Protein AF-A0A8I1MEJ4-F1 (afdb_monomer_lite)

pLDDT: mean 83.23, std 22.63, range [26.59, 98.5]

Structure (mmCIF, N/CA/C/O backbone):
data_AF-A0A8I1MEJ4-F1
#
_entry.id   AF-A0A8I1MEJ4-F1
#
loop_
_atom_site.group_PDB
_atom_site.id
_atom_site.type_symbol
_atom_site.label_atom_id
_atom_site.label_alt_id
_atom_site.label_comp_id
_atom_site.label_asym_id
_atom_site.label_entity_id
_atom_site.label_seq_id
_atom_site.pdbx_PDB_ins_code
_atom_site.Cartn_x
_atom_site.Cartn_y
_atom_site.Cartn_z
_atom_site.occupancy
_atom_site.B_iso_or_equiv
_atom_site.auth_seq_id
_atom_site.auth_comp_id
_atom_site.auth_asym_id
_atom_site.auth_atom_id
_atom_site.pdbx_PDB_model_num
ATOM 1 N N . MET A 1 1 ? -12.708 28.150 4.842 1.00 31.28 1 MET A N 1
ATOM 2 C CA . MET A 1 1 ? -12.057 28.179 3.513 1.00 31.28 1 MET A CA 1
ATOM 3 C C . MET A 1 1 ? -11.240 26.907 3.360 1.00 31.28 1 MET A C 1
ATOM 5 O O . MET A 1 1 ? -10.442 26.614 4.238 1.00 31.28 1 MET A O 1
ATOM 9 N N . LYS A 1 2 ? -11.520 26.112 2.321 1.00 31.83 2 LYS A N 1
ATOM 10 C CA . LYS A 1 2 ? -10.868 24.824 2.047 1.00 31.83 2 LYS A CA 1
ATOM 11 C C . LYS A 1 2 ? -9.438 25.081 1.559 1.00 31.83 2 LYS A C 1
ATOM 13 O O . LYS A 1 2 ? -9.258 25.704 0.517 1.00 31.83 2 LYS A O 1
ATOM 18 N N . GLY A 1 3 ? -8.444 24.644 2.327 1.00 26.59 3 GLY A N 1
ATOM 19 C CA . GLY A 1 3 ? -7.045 24.682 1.914 1.00 26.59 3 GLY A CA 1
ATOM 20 C C . GLY A 1 3 ? -6.770 23.565 0.914 1.00 26.59 3 GLY A C 1
ATOM 21 O O . GLY A 1 3 ? -6.813 22.392 1.274 1.00 26.59 3 GLY A O 1
ATOM 22 N N . ASN A 1 4 ? -6.483 23.931 -0.335 1.00 31.58 4 ASN A N 1
ATOM 23 C CA . ASN A 1 4 ? -5.879 23.041 -1.323 1.00 31.58 4 ASN A CA 1
ATOM 24 C C . ASN A 1 4 ? -4.435 22.739 -0.893 1.00 31.58 4 ASN A C 1
ATOM 26 O O . ASN A 1 4 ? -3.487 23.369 -1.358 1.00 31.58 4 ASN A O 1
ATOM 30 N N . GLY A 1 5 ? -4.273 21.787 0.025 1.00 30.34 5 GLY A N 1
ATOM 31 C CA . GLY A 1 5 ? -2.984 21.186 0.347 1.00 30.34 5 GLY A CA 1
ATOM 32 C C . GLY A 1 5 ? -2.563 20.268 -0.793 1.00 30.34 5 GLY A C 1
ATOM 33 O O . GLY A 1 5 ? -2.880 19.081 -0.792 1.00 30.34 5 GLY A O 1
ATOM 34 N N . GLY A 1 6 ? -1.893 20.826 -1.801 1.00 31.06 6 GLY A N 1
ATOM 35 C CA . GLY A 1 6 ? -1.250 20.043 -2.848 1.00 31.06 6 GLY A CA 1
ATOM 36 C C . GLY A 1 6 ? -0.180 19.144 -2.234 1.00 31.06 6 GLY A C 1
ATOM 37 O O . GLY A 1 6 ? 0.920 19.602 -1.951 1.00 31.06 6 GLY A O 1
ATOM 38 N N . TYR A 1 7 ? -0.504 17.868 -2.026 1.00 38.84 7 TYR A N 1
ATOM 39 C CA . TYR A 1 7 ? 0.456 16.857 -1.595 1.00 38.84 7 TYR A CA 1
ATOM 40 C C . TYR A 1 7 ? 1.541 16.688 -2.674 1.00 38.84 7 TYR A C 1
ATOM 42 O O . TYR A 1 7 ? 1.282 16.193 -3.775 1.00 38.84 7 TYR A O 1
ATOM 50 N N . GLN A 1 8 ? 2.757 17.138 -2.361 1.00 38.81 8 GLN A N 1
ATOM 51 C CA . GLN A 1 8 ? 3.983 16.819 -3.090 1.00 38.81 8 GLN A CA 1
ATOM 52 C C . GLN A 1 8 ? 4.540 15.519 -2.495 1.00 38.81 8 GLN A C 1
ATOM 54 O O . GLN A 1 8 ? 4.839 15.451 -1.308 1.00 38.81 8 GLN A O 1
ATOM 59 N N . PHE A 1 9 ? 4.590 14.457 -3.299 1.00 47.34 9 PHE A N 1
ATOM 60 C CA . PHE A 1 9 ? 4.817 13.078 -2.840 1.00 47.34 9 PHE A CA 1
ATOM 61 C C . PHE A 1 9 ? 6.300 12.726 -2.616 1.00 47.34 9 PHE A C 1
ATOM 63 O O . PHE A 1 9 ? 6.612 11.609 -2.218 1.00 47.34 9 PHE A O 1
ATOM 70 N N . ILE A 1 10 ? 7.220 13.660 -2.878 1.00 43.81 10 ILE A N 1
ATOM 71 C CA . ILE A 1 10 ? 8.667 13.440 -2.790 1.00 43.81 10 ILE A CA 1
ATOM 72 C C . ILE A 1 10 ? 9.328 14.722 -2.261 1.00 43.81 10 ILE A C 1
ATOM 74 O O . ILE A 1 10 ? 9.928 15.477 -3.022 1.00 43.81 10 ILE A O 1
ATOM 78 N N . GLU A 1 11 ? 9.214 14.998 -0.961 1.00 33.09 11 GLU A N 1
ATOM 79 C CA . GLU A 1 11 ? 10.236 15.812 -0.295 1.00 33.09 11 GLU A CA 1
ATOM 80 C C . GLU A 1 11 ? 11.347 14.890 0.210 1.00 33.09 11 GLU A C 1
ATOM 82 O O . GLU A 1 11 ? 11.102 13.820 0.768 1.00 33.09 11 GLU A O 1
ATOM 87 N N . ARG A 1 12 ? 12.576 15.309 -0.098 1.00 35.09 12 ARG A N 1
ATOM 88 C CA . ARG A 1 12 ? 13.848 14.622 0.126 1.00 35.09 12 ARG A CA 1
ATOM 89 C C . ARG A 1 12 ? 13.947 14.061 1.545 1.00 35.09 12 ARG A C 1
ATOM 91 O O . ARG A 1 12 ? 13.951 14.823 2.505 1.00 35.09 12 ARG A O 1
ATOM 98 N N . VAL A 1 13 ? 14.147 12.750 1.651 1.00 37.56 13 VAL A N 1
ATOM 99 C CA . VAL A 1 13 ? 14.853 12.166 2.795 1.00 37.56 13 VAL A CA 1
ATOM 100 C C . VAL A 1 13 ? 16.326 12.135 2.393 1.00 37.56 13 VAL A C 1
ATOM 102 O O . VAL A 1 13 ? 16.760 11.225 1.697 1.00 37.56 13 VAL A O 1
ATOM 105 N N . ASP A 1 14 ? 17.013 13.215 2.756 1.00 34.66 14 ASP A N 1
ATOM 106 C CA . ASP A 1 14 ? 18.461 13.440 2.737 1.00 34.66 14 ASP A CA 1
ATOM 107 C C . ASP A 1 14 ? 19.190 13.443 1.377 1.00 34.66 14 ASP A C 1
ATOM 109 O O . ASP A 1 14 ? 19.003 12.616 0.488 1.00 34.66 14 ASP A O 1
ATOM 113 N N . GLY A 1 15 ? 20.025 14.471 1.199 1.00 34.44 15 GLY A N 1
ATOM 114 C CA . GLY A 1 15 ? 20.745 14.782 -0.032 1.00 34.44 15 GLY A CA 1
ATOM 115 C C . GLY A 1 15 ? 21.819 13.756 -0.390 1.00 34.44 15 GLY A C 1
ATOM 116 O O . GLY A 1 15 ? 22.981 13.930 -0.041 1.00 34.44 15 GLY A O 1
ATOM 117 N N . GLY A 1 16 ? 21.438 12.738 -1.158 1.00 29.84 16 GLY A N 1
ATOM 118 C CA . GLY A 1 16 ? 22.351 11.875 -1.903 1.00 29.84 16 GLY A CA 1
ATOM 119 C C . GLY A 1 16 ? 22.372 12.268 -3.378 1.00 29.84 16 GLY A C 1
ATOM 120 O O . GLY A 1 16 ? 21.335 12.298 -4.039 1.00 29.84 16 GLY A O 1
ATOM 121 N N . ASN A 1 17 ? 23.553 12.605 -3.888 1.00 32.19 17 ASN A N 1
ATOM 122 C CA . ASN A 1 17 ? 23.800 12.930 -5.289 1.00 32.19 17 ASN A CA 1
ATOM 123 C C . ASN A 1 17 ? 23.351 11.748 -6.173 1.00 32.19 17 ASN A C 1
ATOM 125 O O . ASN A 1 17 ? 23.832 10.633 -5.985 1.00 32.19 17 ASN A O 1
ATOM 129 N N . GLY A 1 18 ? 22.418 11.975 -7.102 1.00 34.22 18 GLY A N 1
ATOM 130 C CA . GLY A 1 18 ? 21.866 10.944 -7.983 1.00 34.22 18 GLY A CA 1
ATOM 131 C C . GLY A 1 18 ? 22.918 10.383 -8.940 1.00 34.22 18 GLY A C 1
ATOM 132 O O . GLY A 1 18 ? 23.058 10.851 -10.066 1.00 34.22 18 GLY A O 1
ATOM 133 N N . GLY A 1 19 ? 23.668 9.380 -8.488 1.00 29.00 19 GLY A N 1
ATOM 134 C CA . GLY A 1 19 ? 24.496 8.538 -9.338 1.00 29.00 19 GLY A CA 1
ATOM 135 C C . GLY A 1 19 ? 23.606 7.526 -10.048 1.00 29.00 19 GLY A C 1
ATOM 136 O O . GLY A 1 19 ? 23.073 6.625 -9.412 1.00 29.00 19 GLY A O 1
ATOM 137 N N . GLY A 1 20 ? 23.423 7.686 -11.359 1.00 32.28 20 GLY A N 1
ATOM 138 C CA . GLY A 1 20 ? 22.669 6.732 -12.168 1.00 32.28 20 GLY A CA 1
ATOM 139 C C . GLY A 1 20 ? 23.260 5.325 -12.061 1.00 32.28 20 GLY A C 1
ATOM 140 O O . GLY A 1 20 ? 24.423 5.101 -12.407 1.00 32.28 20 GLY A O 1
ATOM 141 N N . THR A 1 21 ? 22.454 4.372 -11.604 1.00 33.34 21 THR A N 1
ATOM 142 C CA . THR A 1 21 ? 22.791 2.950 -11.586 1.00 33.34 21 THR A CA 1
ATOM 143 C C . THR A 1 21 ? 22.919 2.459 -13.027 1.00 33.34 21 THR A C 1
ATOM 145 O O . THR A 1 21 ? 21.980 2.522 -13.821 1.00 33.34 21 THR A O 1
ATOM 148 N N . LYS A 1 22 ? 24.115 1.996 -13.404 1.00 32.03 22 LYS A N 1
ATOM 149 C CA . LYS A 1 22 ? 24.337 1.327 -14.689 1.00 32.03 22 LYS A CA 1
ATOM 150 C C . LYS A 1 22 ? 23.760 -0.080 -14.605 1.00 32.03 22 LYS A C 1
ATOM 152 O O . LYS A 1 22 ? 24.436 -0.989 -14.135 1.00 32.03 22 LYS A O 1
ATOM 157 N N . VAL A 1 23 ? 22.549 -0.266 -15.112 1.00 35.22 23 VAL A N 1
ATOM 158 C CA . VAL A 1 23 ? 22.121 -1.589 -15.566 1.00 35.22 23 VAL A CA 1
ATOM 159 C C . VAL A 1 23 ? 22.908 -1.864 -16.850 1.00 35.22 23 VAL A C 1
ATOM 161 O O . VAL A 1 23 ? 22.836 -1.087 -17.800 1.00 35.22 23 VAL A O 1
ATOM 164 N N . ARG A 1 24 ? 23.778 -2.878 -16.824 1.00 27.86 24 ARG A N 1
ATOM 165 C CA . ARG A 1 24 ? 24.430 -3.417 -18.021 1.00 27.86 24 ARG A CA 1
ATOM 166 C C . ARG A 1 24 ? 23.599 -4.596 -18.494 1.00 27.86 24 ARG A C 1
ATOM 168 O O . ARG A 1 24 ? 23.668 -5.680 -17.932 1.00 27.86 24 ARG A O 1
ATOM 175 N N . ASP A 1 25 ? 22.824 -4.356 -19.526 1.00 32.66 25 ASP A N 1
ATOM 176 C CA . ASP A 1 25 ? 22.218 -5.342 -20.393 1.00 32.66 25 ASP A CA 1
ATOM 177 C C . ASP A 1 25 ? 23.247 -5.734 -21.468 1.00 32.66 25 ASP A C 1
ATOM 179 O O . ASP A 1 25 ? 23.658 -4.925 -22.299 1.00 32.66 25 ASP A O 1
ATOM 183 N N . GLU A 1 26 ? 23.693 -6.994 -21.452 1.00 38.22 26 GLU A N 1
ATOM 184 C CA . GLU A 1 26 ? 24.661 -7.564 -22.411 1.00 38.22 26 GLU A CA 1
ATOM 185 C C . GLU A 1 26 ? 24.099 -7.748 -23.837 1.00 38.22 26 GLU A C 1
ATOM 187 O O . GLU A 1 26 ? 24.706 -8.392 -24.689 1.00 38.22 26 GLU A O 1
ATOM 192 N N . SER A 1 27 ? 22.961 -7.139 -24.155 1.00 35.72 27 SER A N 1
ATOM 193 C CA . SER A 1 27 ? 22.400 -7.119 -25.501 1.00 35.72 27 SER A CA 1
ATOM 194 C C . SER A 1 27 ? 22.334 -5.678 -25.987 1.00 35.72 27 SER A C 1
ATOM 196 O O . SER A 1 27 ? 21.385 -4.964 -25.677 1.00 35.72 27 SER A O 1
ATOM 198 N N . GLY A 1 28 ? 23.354 -5.249 -26.736 1.00 34.06 28 GLY A N 1
ATOM 199 C CA . GLY A 1 28 ? 23.523 -3.903 -27.297 1.00 34.06 28 GLY A CA 1
ATOM 200 C C . GLY A 1 28 ? 22.400 -3.426 -28.229 1.00 34.06 28 GLY A C 1
ATOM 201 O O . GLY A 1 28 ? 22.607 -3.235 -29.425 1.00 34.06 28 GLY A O 1
ATOM 202 N N . LYS A 1 29 ? 21.220 -3.174 -27.667 1.00 31.00 29 LYS A N 1
ATOM 203 C CA . LYS A 1 29 ? 20.121 -2.391 -28.228 1.00 31.00 29 LYS A CA 1
ATOM 204 C C . LYS A 1 29 ? 19.639 -1.478 -27.111 1.00 31.00 29 LYS A C 1
ATOM 206 O O . LYS A 1 29 ? 18.865 -1.899 -26.261 1.00 31.00 29 LYS A O 1
ATOM 211 N N . GLY A 1 30 ? 20.171 -0.256 -27.090 1.00 33.72 30 GLY A N 1
ATOM 212 C CA . GLY A 1 30 ? 19.857 0.736 -26.070 1.00 33.72 30 GLY A CA 1
ATOM 213 C C . GLY A 1 30 ? 18.356 0.990 -26.017 1.00 33.72 30 GLY A C 1
ATOM 214 O O . GLY A 1 30 ? 17.796 1.573 -26.941 1.00 33.72 30 GLY A O 1
ATOM 215 N N . ALA A 1 31 ? 17.717 0.530 -24.945 1.00 40.88 31 ALA A N 1
ATOM 216 C CA . ALA A 1 31 ? 16.431 1.062 -24.542 1.00 40.88 31 ALA A CA 1
ATOM 217 C C . ALA A 1 31 ? 16.640 2.544 -24.208 1.00 40.88 31 ALA A C 1
ATOM 219 O O . ALA A 1 31 ? 17.588 2.886 -23.493 1.00 40.88 31 ALA A O 1
ATOM 220 N N . ASP A 1 32 ? 15.794 3.416 -24.756 1.00 45.09 32 ASP A N 1
ATOM 221 C CA . ASP A 1 32 ? 15.791 4.837 -24.422 1.00 45.09 32 ASP A CA 1
ATOM 222 C C . ASP A 1 32 ? 15.824 4.983 -22.899 1.00 45.09 32 ASP A C 1
ATOM 224 O O . ASP A 1 32 ? 14.946 4.477 -22.192 1.00 45.09 32 ASP A O 1
ATOM 228 N N . LYS A 1 33 ? 16.878 5.628 -22.385 1.00 52.31 33 LYS A N 1
ATOM 229 C CA . LYS A 1 33 ? 17.000 5.952 -20.964 1.00 52.31 33 LYS A CA 1
ATOM 230 C C . LYS A 1 33 ? 15.891 6.937 -20.628 1.00 52.31 33 LYS A C 1
ATOM 232 O O . LYS A 1 33 ? 16.077 8.141 -20.763 1.00 52.31 33 LYS A O 1
ATOM 237 N N . VAL A 1 34 ? 14.738 6.423 -20.214 1.00 59.53 34 VAL A N 1
ATOM 238 C CA . VAL A 1 34 ? 13.741 7.236 -19.525 1.00 59.53 34 VAL A CA 1
ATOM 239 C C . VAL A 1 34 ? 14.439 7.769 -18.285 1.00 59.53 34 VAL A C 1
ATOM 241 O O . VAL A 1 34 ? 14.922 6.991 -17.458 1.00 59.53 34 VAL A O 1
ATOM 244 N N . ASP A 1 35 ? 14.551 9.087 -18.192 1.00 87.50 35 ASP A N 1
ATOM 245 C CA . ASP A 1 35 ? 15.093 9.734 -17.011 1.00 87.50 35 ASP A CA 1
ATOM 246 C C . ASP A 1 35 ? 14.234 9.313 -15.810 1.00 87.50 35 ASP A C 1
ATOM 248 O O . ASP A 1 35 ? 13.011 9.466 -15.813 1.00 87.50 35 ASP A O 1
ATOM 252 N N . TYR A 1 36 ? 14.857 8.729 -14.786 1.00 88.00 36 TYR A N 1
ATOM 253 C CA . TYR A 1 36 ? 14.133 8.251 -13.609 1.00 88.00 36 TYR A CA 1
ATOM 254 C C . TYR A 1 36 ? 13.369 9.387 -12.906 1.00 88.00 36 TYR A C 1
ATOM 256 O O . TYR A 1 36 ? 12.322 9.159 -12.295 1.00 88.00 36 TYR A O 1
ATOM 264 N N . SER A 1 37 ? 13.848 10.629 -13.035 1.00 88.81 37 SER A N 1
ATOM 265 C CA . SER A 1 37 ? 13.132 11.813 -12.564 1.00 88.81 37 SER A CA 1
ATOM 266 C C . SER A 1 37 ? 11.861 12.086 -13.380 1.00 88.81 37 SER A C 1
ATOM 268 O O . SER A 1 37 ? 10.798 12.280 -12.788 1.00 88.81 37 SER A O 1
ATOM 270 N N . GLU A 1 38 ? 11.926 11.987 -14.710 1.00 91.38 38 GLU A N 1
ATOM 271 C CA . GLU A 1 38 ? 10.769 12.110 -15.607 1.00 91.38 38 GLU A CA 1
ATOM 272 C C . GLU A 1 38 ? 9.750 10.989 -15.347 1.00 91.38 38 GLU A C 1
ATOM 274 O O . GLU A 1 38 ? 8.539 11.227 -15.291 1.00 91.38 38 GLU A O 1
ATOM 279 N N . LEU A 1 39 ? 10.231 9.765 -15.101 1.00 92.94 39 LEU A N 1
ATOM 280 C CA . LEU A 1 39 ? 9.391 8.634 -14.714 1.00 92.94 39 LEU A CA 1
ATOM 281 C C . LEU A 1 39 ? 8.605 8.936 -13.435 1.00 92.94 39 LEU A C 1
ATOM 283 O O . LEU A 1 39 ? 7.383 8.753 -13.404 1.00 92.94 39 LEU A O 1
ATOM 287 N N . LYS A 1 40 ? 9.289 9.432 -12.397 1.00 90.38 40 LYS A N 1
ATOM 288 C CA . LYS A 1 40 ? 8.670 9.828 -11.124 1.00 90.38 40 LYS A CA 1
ATOM 289 C C . LYS A 1 40 ? 7.670 10.964 -11.309 1.00 90.38 40 LYS A C 1
ATOM 291 O O . LYS A 1 40 ? 6.583 10.918 -10.735 1.00 90.38 40 LYS A O 1
ATOM 296 N N . GLU A 1 41 ? 7.988 11.963 -12.126 1.00 92.06 41 GLU A N 1
ATOM 297 C CA . GLU A 1 41 ? 7.083 13.078 -12.403 1.00 92.06 41 GLU A CA 1
ATOM 298 C C . GLU A 1 41 ? 5.799 12.605 -13.101 1.00 92.06 41 GLU A C 1
ATOM 300 O O . GLU A 1 41 ? 4.684 12.912 -12.655 1.00 92.06 41 GLU A O 1
ATOM 305 N N . LYS A 1 42 ? 5.938 11.774 -14.140 1.00 94.06 42 LYS A N 1
ATOM 306 C CA . LYS A 1 42 ? 4.802 11.170 -14.840 1.00 94.06 42 LYS A CA 1
ATOM 307 C C . LYS A 1 42 ? 3.955 10.321 -13.895 1.00 94.06 42 LYS A C 1
ATOM 309 O O . LYS A 1 42 ? 2.726 10.434 -13.907 1.00 94.06 42 LYS A O 1
ATOM 314 N N . PHE A 1 43 ? 4.592 9.506 -13.058 1.00 93.81 43 PHE A N 1
ATOM 315 C CA . PHE A 1 43 ? 3.897 8.668 -12.087 1.00 93.81 43 PHE A CA 1
ATOM 316 C C . PHE A 1 43 ? 3.130 9.498 -11.050 1.00 93.81 43 PHE A C 1
ATOM 318 O O . PHE A 1 43 ? 1.951 9.245 -10.808 1.00 93.81 43 PHE A O 1
ATOM 325 N N . ASN A 1 44 ? 3.729 10.575 -10.539 1.00 91.06 44 ASN A N 1
ATOM 326 C CA . ASN A 1 44 ? 3.072 11.502 -9.616 1.00 91.06 44 ASN A CA 1
ATOM 327 C C . ASN A 1 44 ? 1.833 12.170 -10.229 1.00 91.06 44 ASN A C 1
ATOM 329 O O . ASN A 1 44 ? 0.811 12.323 -9.556 1.00 91.06 44 ASN A O 1
ATOM 333 N N . LYS A 1 45 ? 1.887 12.554 -11.510 1.00 93.56 45 LYS A N 1
ATOM 334 C CA . LYS A 1 45 ? 0.719 13.103 -12.215 1.00 93.56 45 LYS A CA 1
ATOM 335 C C . LYS A 1 45 ? -0.409 12.071 -12.305 1.00 93.56 45 LYS A C 1
ATOM 337 O O . LYS A 1 45 ? -1.549 12.376 -11.959 1.00 93.56 45 LYS A O 1
ATOM 342 N N . ARG A 1 46 ? -0.080 10.839 -12.705 1.00 94.88 46 ARG A N 1
ATOM 343 C CA . ARG A 1 46 ? -1.033 9.718 -12.783 1.00 94.88 46 ARG A CA 1
ATOM 344 C C . ARG A 1 46 ? -1.662 9.399 -11.426 1.00 94.88 46 ARG A C 1
ATOM 346 O O . ARG A 1 46 ? -2.868 9.165 -11.352 1.00 94.88 46 ARG A O 1
ATOM 353 N N . TYR A 1 47 ? -0.868 9.442 -10.359 1.00 96.12 47 TYR A N 1
ATOM 354 C CA . TYR A 1 47 ? -1.334 9.210 -8.998 1.00 96.12 47 TYR A CA 1
ATOM 355 C C . TYR A 1 47 ? -2.354 10.263 -8.538 1.00 96.12 47 TYR A C 1
ATOM 357 O O . TYR A 1 47 ? -3.399 9.902 -7.999 1.00 96.12 47 TYR A O 1
ATOM 365 N N . LYS A 1 48 ? -2.132 11.553 -8.823 1.00 94.56 48 LYS A N 1
ATOM 366 C CA . LYS A 1 48 ? -3.114 12.610 -8.505 1.00 94.56 48 LYS A CA 1
ATOM 367 C C . LYS A 1 48 ? -4.467 12.357 -9.178 1.00 94.56 48 LYS A C 1
ATOM 369 O O . LYS A 1 48 ? -5.504 12.428 -8.521 1.00 94.56 48 LYS A O 1
ATOM 374 N N . ASP A 1 49 ? -4.458 11.991 -10.461 1.00 94.25 49 ASP A N 1
ATOM 375 C CA . ASP A 1 49 ? -5.683 11.633 -11.187 1.00 94.25 49 ASP A CA 1
ATOM 376 C C . ASP A 1 49 ? -6.372 10.404 -10.581 1.00 94.25 49 ASP A C 1
ATOM 378 O O . ASP A 1 49 ? -7.602 10.328 -10.537 1.00 94.25 49 ASP A O 1
ATOM 382 N N . PHE A 1 50 ? -5.582 9.418 -10.145 1.00 95.25 50 PHE A N 1
ATOM 383 C CA . PHE A 1 50 ? -6.085 8.216 -9.492 1.00 95.25 50 PHE A CA 1
ATOM 384 C C . PHE A 1 50 ? -6.804 8.545 -8.181 1.00 95.25 50 PHE A C 1
ATOM 386 O O . PHE A 1 50 ? -7.940 8.104 -8.002 1.00 95.25 50 PHE A O 1
ATOM 393 N N . VAL A 1 51 ? -6.178 9.334 -7.302 1.00 94.44 51 VAL A N 1
ATOM 394 C CA . VAL A 1 51 ? -6.736 9.703 -5.991 1.00 94.44 51 VAL A CA 1
ATOM 395 C C . VAL A 1 51 ? -8.078 10.409 -6.159 1.00 94.44 51 VAL A C 1
ATOM 397 O O . VAL A 1 51 ? -9.064 9.989 -5.557 1.00 94.44 51 VAL A O 1
ATOM 400 N N . ASN A 1 52 ? -8.151 11.402 -7.051 1.00 92.44 52 ASN A N 1
ATOM 401 C CA . ASN A 1 52 ? -9.394 12.129 -7.320 1.00 92.44 52 ASN A CA 1
ATOM 402 C C . ASN A 1 52 ? -10.515 11.176 -7.766 1.00 92.44 52 ASN A C 1
ATOM 404 O O . ASN A 1 52 ? -11.585 11.135 -7.163 1.00 92.44 52 ASN A O 1
ATOM 408 N N . LYS A 1 53 ? -10.236 10.318 -8.758 1.00 92.88 53 LYS A N 1
ATOM 409 C CA . LYS A 1 53 ? -11.212 9.338 -9.265 1.00 92.88 53 LYS A CA 1
ATOM 410 C C . LYS A 1 53 ? -11.619 8.304 -8.216 1.00 92.88 53 LYS A C 1
ATOM 412 O O . LYS A 1 53 ? -12.731 7.782 -8.280 1.00 92.88 53 LYS A O 1
ATOM 417 N N . LYS A 1 54 ? -10.719 7.927 -7.305 1.00 90.06 54 LYS A N 1
ATOM 418 C CA . LYS A 1 54 ? -11.012 6.949 -6.252 1.00 90.06 54 LYS A CA 1
ATOM 419 C C . LYS A 1 54 ? -11.872 7.537 -5.155 1.00 90.06 54 LYS A C 1
ATOM 421 O O . LYS A 1 54 ? -12.849 6.886 -4.799 1.00 90.06 54 LYS A O 1
ATOM 426 N N . ASN A 1 55 ? -11.560 8.742 -4.691 1.00 87.88 55 ASN A N 1
ATOM 427 C CA . ASN A 1 55 ? -12.332 9.418 -3.651 1.00 87.88 55 ASN A CA 1
ATOM 428 C C . ASN A 1 55 ? -13.777 9.697 -4.108 1.00 87.88 55 ASN A C 1
ATOM 430 O O . ASN A 1 55 ? -14.692 9.664 -3.296 1.00 87.88 55 ASN A O 1
ATOM 434 N N . GLU A 1 56 ? -14.011 9.866 -5.414 1.00 89.31 56 GLU A N 1
ATOM 435 C CA . GLU A 1 56 ? -15.363 9.960 -5.987 1.00 89.31 56 GLU A CA 1
ATOM 436 C C . GLU A 1 56 ? -16.117 8.617 -6.043 1.00 89.31 56 GLU A C 1
ATOM 438 O O . GLU A 1 56 ? -17.343 8.586 -5.956 1.00 89.31 56 GLU A O 1
ATOM 443 N N . LYS A 1 57 ? -15.412 7.496 -6.250 1.00 91.06 57 LYS A N 1
ATOM 444 C CA . LYS A 1 57 ? -16.031 6.203 -6.615 1.00 91.06 57 LYS A CA 1
ATOM 445 C C . LYS A 1 57 ? -16.096 5.183 -5.490 1.00 91.06 57 LYS A C 1
ATOM 447 O O . LYS A 1 57 ? -16.935 4.279 -5.540 1.00 91.06 57 LYS A O 1
ATOM 452 N N . ILE A 1 58 ? -15.155 5.244 -4.555 1.00 90.75 58 ILE A N 1
ATOM 453 C CA . ILE A 1 58 ? -14.999 4.267 -3.483 1.00 90.75 58 ILE A CA 1
ATOM 454 C C . ILE A 1 58 ? -15.269 4.993 -2.169 1.00 90.75 58 ILE A C 1
ATOM 456 O O . ILE A 1 58 ? -14.431 5.791 -1.751 1.00 90.75 58 ILE A O 1
ATOM 460 N N . PRO A 1 59 ? -16.424 4.746 -1.530 1.00 87.19 59 PRO A N 1
ATOM 461 C CA . PRO A 1 59 ? -16.764 5.437 -0.300 1.00 87.19 59 PRO A CA 1
ATOM 462 C C . PRO A 1 59 ? -15.792 5.045 0.814 1.00 87.19 59 PRO A C 1
ATOM 464 O O . PRO A 1 59 ? -15.393 3.879 0.923 1.00 87.19 59 PRO A O 1
ATOM 467 N N . GLN A 1 60 ? -15.457 6.018 1.658 1.00 87.31 60 GLN A N 1
ATOM 468 C CA . GLN A 1 60 ? -15.014 5.739 3.017 1.00 87.31 60 GLN A CA 1
ATOM 469 C C . GLN A 1 60 ? -16.164 5.050 3.758 1.00 87.31 60 GLN A C 1
ATOM 471 O O . GLN A 1 60 ? -17.318 5.466 3.643 1.00 87.31 60 GLN A O 1
ATOM 476 N N . THR A 1 61 ? -15.855 3.984 4.487 1.00 87.88 61 THR A N 1
ATOM 477 C CA . THR A 1 61 ? -16.855 3.158 5.177 1.00 87.88 61 THR A CA 1
ATOM 478 C C . THR A 1 61 ? -16.824 3.331 6.687 1.00 87.88 61 THR A C 1
ATOM 480 O O . THR A 1 61 ? -17.868 3.210 7.320 1.00 87.88 61 THR A O 1
ATOM 483 N N . SER A 1 62 ? -15.670 3.681 7.258 1.00 88.81 62 SER A N 1
ATOM 484 C CA . SER A 1 62 ? -15.515 3.894 8.696 1.00 88.81 62 SER A CA 1
ATOM 485 C C . SER A 1 62 ? -14.395 4.892 9.011 1.00 88.81 62 SER A C 1
ATOM 487 O O . SER A 1 62 ? -13.460 5.052 8.224 1.00 88.81 62 SER A O 1
ATOM 489 N N . ASN A 1 63 ? -14.482 5.540 10.172 1.00 91.88 63 ASN A N 1
ATOM 490 C CA . ASN A 1 63 ? -13.418 6.321 10.817 1.00 91.88 63 ASN A CA 1
ATOM 491 C C . ASN A 1 63 ? -12.899 5.643 12.104 1.00 91.88 63 ASN A C 1
ATOM 493 O O . ASN A 1 63 ? -12.257 6.277 12.936 1.00 91.88 63 ASN A O 1
ATOM 497 N N . THR A 1 64 ? -13.194 4.355 12.279 1.00 95.00 64 THR A N 1
ATOM 498 C CA . THR A 1 64 ? -12.654 3.500 13.338 1.00 95.00 64 THR A CA 1
ATOM 499 C C . THR A 1 64 ? -11.981 2.281 12.720 1.00 95.00 64 THR A C 1
ATOM 501 O O . THR A 1 64 ? -12.336 1.856 11.615 1.00 95.00 64 THR A O 1
ATOM 504 N N . TYR A 1 65 ? -11.028 1.706 13.450 1.00 96.19 65 TYR A N 1
ATOM 505 C CA . TYR A 1 65 ? -10.415 0.437 13.076 1.00 96.19 65 TYR A CA 1
ATOM 506 C C . TYR A 1 65 ? -11.360 -0.734 13.328 1.00 96.19 65 TYR A C 1
ATOM 508 O O . TYR A 1 65 ? -12.125 -0.728 14.297 1.00 96.19 65 TYR A O 1
ATOM 516 N N . LEU A 1 66 ? -11.281 -1.738 12.458 1.00 95.62 66 LEU A N 1
ATOM 517 C CA . LEU A 1 66 ? -11.759 -3.082 12.769 1.00 95.62 66 LEU A CA 1
ATOM 518 C C . LEU A 1 66 ? -10.760 -3.792 13.691 1.00 95.62 66 LEU A C 1
ATOM 520 O O . LEU A 1 66 ? -9.592 -3.406 13.787 1.00 95.62 66 LEU A O 1
ATOM 524 N N . GLU A 1 67 ? -11.214 -4.843 14.370 1.00 94.62 67 GLU A N 1
ATOM 525 C CA . GLU A 1 67 ? -10.313 -5.720 15.114 1.00 94.62 67 GLU A CA 1
ATOM 526 C C . GLU A 1 67 ? -9.250 -6.291 14.162 1.00 94.62 67 GLU A C 1
ATOM 528 O O . GLU A 1 67 ? -9.568 -6.701 13.049 1.00 94.62 67 GLU A O 1
ATOM 533 N N . ASN A 1 68 ? -7.982 -6.280 14.583 1.00 94.69 68 ASN A N 1
ATOM 534 C CA . ASN A 1 68 ? -6.822 -6.707 13.788 1.00 94.69 68 ASN A CA 1
ATOM 535 C C . ASN A 1 68 ? -6.530 -5.885 12.516 1.00 94.69 68 ASN A C 1
ATOM 537 O O . ASN A 1 68 ? -5.621 -6.240 11.759 1.00 94.69 68 ASN A O 1
ATOM 541 N N . GLU A 1 69 ? -7.226 -4.769 12.277 1.00 96.62 69 GLU A N 1
ATOM 542 C CA . GLU A 1 69 ? -6.817 -3.823 11.240 1.00 96.62 69 GLU A CA 1
ATOM 543 C C . GLU A 1 69 ? -5.455 -3.201 11.598 1.00 96.62 69 GLU A C 1
ATOM 545 O O . GLU A 1 69 ? -5.173 -2.905 12.758 1.00 96.62 69 GLU A O 1
ATOM 550 N N . LEU A 1 70 ? -4.601 -3.010 10.591 1.00 97.31 70 LEU A N 1
ATOM 551 C CA . LEU A 1 70 ? -3.190 -2.629 10.708 1.00 97.31 70 LEU A CA 1
ATOM 552 C C . LEU A 1 70 ? -2.252 -3.671 11.331 1.00 97.31 70 LEU A C 1
ATOM 554 O O . LEU A 1 70 ? -1.049 -3.407 11.395 1.00 97.31 70 LEU A O 1
ATOM 558 N N . ASN A 1 71 ? -2.733 -4.855 11.724 1.00 96.94 71 ASN A N 1
ATOM 559 C CA . ASN A 1 71 ? -1.823 -5.975 11.961 1.00 96.94 71 ASN A CA 1
ATOM 560 C C . ASN A 1 71 ? -1.108 -6.319 10.652 1.00 96.94 71 ASN A C 1
ATOM 562 O O . ASN A 1 71 ? -1.714 -6.294 9.579 1.00 96.94 71 ASN A O 1
ATOM 566 N N . HIS A 1 72 ? 0.183 -6.610 10.742 1.00 97.44 72 HIS A N 1
ATOM 567 C CA . HIS A 1 72 ? 1.022 -6.899 9.592 1.00 97.44 72 HIS A CA 1
ATOM 568 C C . HIS A 1 72 ? 1.955 -8.063 9.896 1.00 97.44 72 HIS A C 1
ATOM 570 O O . HIS A 1 72 ? 2.521 -8.140 10.986 1.00 97.44 72 HIS A O 1
ATOM 576 N N . ASP A 1 73 ? 2.109 -8.941 8.915 1.00 96.94 73 ASP A N 1
ATOM 577 C CA . ASP A 1 73 ? 3.075 -10.030 8.913 1.00 96.94 73 ASP A CA 1
ATOM 578 C C . ASP A 1 73 ? 3.325 -10.487 7.463 1.00 96.94 73 ASP A C 1
ATOM 580 O O . ASP A 1 73 ? 2.795 -9.894 6.513 1.00 96.94 73 ASP A O 1
ATOM 584 N N . LYS A 1 74 ? 4.120 -11.544 7.275 1.00 96.19 74 LYS A N 1
ATOM 585 C CA . LYS A 1 74 ? 4.077 -12.357 6.060 1.00 96.19 74 LYS A CA 1
ATOM 586 C C . LYS A 1 74 ? 2.627 -12.733 5.777 1.00 96.19 74 LYS A C 1
ATOM 588 O O . LYS A 1 74 ? 1.889 -13.098 6.689 1.00 96.19 74 LYS A O 1
ATOM 593 N N . PHE A 1 75 ? 2.204 -12.623 4.524 1.00 96.50 75 PHE A N 1
ATOM 594 C CA . PHE A 1 75 ? 0.796 -12.791 4.176 1.00 96.50 75 PHE A CA 1
ATOM 595 C C . PHE A 1 75 ? 0.229 -14.155 4.594 1.00 96.50 75 PHE A C 1
ATOM 597 O O . PHE A 1 75 ? -0.892 -14.195 5.088 1.00 96.50 75 PHE A O 1
ATOM 604 N N . GLY A 1 76 ? 1.012 -15.233 4.481 1.00 95.38 76 GLY A N 1
ATOM 605 C CA . GLY A 1 76 ? 0.598 -16.576 4.906 1.00 95.38 76 GLY A CA 1
ATOM 606 C C . GLY A 1 76 ? 0.462 -16.759 6.424 1.00 95.38 76 GLY A C 1
ATOM 607 O O . GLY A 1 76 ? -0.138 -17.733 6.865 1.00 95.38 76 GLY A O 1
ATOM 608 N N . GLU A 1 77 ? 0.984 -15.821 7.218 1.00 96.12 77 GLU A N 1
ATOM 609 C CA . GLU A 1 77 ? 0.954 -15.844 8.688 1.00 96.12 77 GLU A CA 1
ATOM 610 C C . GLU A 1 77 ? -0.084 -14.866 9.269 1.00 96.12 77 GLU A C 1
ATOM 612 O O . GLU A 1 77 ? -0.305 -14.816 10.483 1.00 96.12 77 GLU A O 1
ATOM 617 N N . LEU A 1 78 ? -0.742 -14.066 8.420 1.00 94.56 78 LEU A N 1
ATOM 618 C CA . LEU A 1 78 ? -1.810 -13.181 8.867 1.00 94.56 78 LEU A CA 1
ATOM 619 C C . LEU A 1 78 ? -3.039 -14.003 9.296 1.00 94.56 78 LEU A C 1
ATOM 621 O O . LEU A 1 78 ? -3.459 -14.902 8.569 1.00 94.56 78 LEU A O 1
ATOM 625 N N . PRO A 1 79 ? -3.674 -13.683 10.441 1.00 89.62 79 PRO A N 1
ATOM 626 C CA . PRO A 1 79 ? -4.875 -14.388 10.871 1.00 89.62 79 PRO A CA 1
ATOM 627 C C . PRO A 1 79 ? -6.003 -14.285 9.840 1.00 89.62 79 PRO A C 1
ATOM 629 O O . PRO A 1 79 ? -6.403 -13.184 9.460 1.00 89.62 79 PRO A O 1
ATOM 632 N N . GLU A 1 80 ? -6.566 -15.428 9.453 1.00 88.69 80 GLU A N 1
ATOM 633 C CA . GLU A 1 80 ? -7.755 -15.496 8.605 1.00 88.69 80 GLU A CA 1
ATOM 634 C C . GLU A 1 80 ? -9.008 -15.683 9.464 1.00 88.69 80 GLU A C 1
ATOM 636 O O . GLU A 1 80 ? -9.331 -16.792 9.903 1.00 88.69 80 GLU A O 1
ATOM 641 N N . VAL A 1 81 ? -9.751 -14.600 9.706 1.00 92.94 81 VAL A N 1
ATOM 642 C CA . VAL A 1 81 ? -11.024 -14.672 10.428 1.00 92.94 81 VAL A CA 1
ATOM 643 C C . VAL A 1 81 ? -12.174 -14.487 9.448 1.00 92.94 81 VAL A C 1
ATOM 645 O O . VAL A 1 81 ? -12.348 -13.459 8.799 1.00 92.94 81 VAL A O 1
ATOM 648 N N . ARG A 1 82 ? -13.025 -15.507 9.326 1.00 90.50 82 ARG A N 1
ATOM 649 C CA . ARG A 1 82 ? -14.155 -15.446 8.396 1.00 90.50 82 ARG A CA 1
ATOM 650 C C . ARG A 1 82 ? -15.109 -14.305 8.769 1.00 90.50 82 ARG A C 1
ATOM 652 O O . ARG A 1 82 ? -15.778 -14.367 9.795 1.00 90.50 82 ARG A O 1
ATOM 659 N N . GLY A 1 83 ? -15.266 -13.344 7.859 1.00 92.44 83 GLY A N 1
ATOM 660 C CA . GLY A 1 83 ? -16.248 -12.261 7.985 1.00 92.44 83 GLY A CA 1
ATOM 661 C C . GLY A 1 83 ? -15.787 -11.076 8.835 1.00 92.44 83 GLY A C 1
ATOM 662 O O . GLY A 1 83 ? -16.609 -10.224 9.165 1.00 92.44 83 GLY A O 1
ATOM 663 N N . ASP A 1 84 ? -14.497 -11.001 9.158 1.00 94.88 84 ASP A N 1
ATOM 664 C CA . ASP A 1 84 ? -13.885 -9.876 9.875 1.00 94.88 84 ASP A CA 1
ATOM 665 C C . ASP A 1 84 ? -13.831 -8.570 9.060 1.00 94.88 84 ASP A C 1
ATOM 667 O O . ASP A 1 84 ? -13.638 -7.500 9.629 1.00 94.88 84 ASP A O 1
ATOM 671 N N . ASN A 1 85 ? -14.082 -8.638 7.747 1.00 96.25 85 ASN A N 1
ATOM 672 C CA . ASN A 1 85 ? -14.039 -7.514 6.813 1.00 96.25 85 ASN A CA 1
ATOM 673 C C . ASN A 1 85 ? -12.660 -6.853 6.710 1.00 96.25 85 ASN A C 1
ATOM 675 O O . ASN A 1 85 ? -12.587 -5.656 6.428 1.00 96.25 85 ASN A O 1
ATOM 679 N N . ILE A 1 86 ? -11.576 -7.607 6.885 1.00 96.81 86 ILE A N 1
ATOM 680 C CA . ILE A 1 86 ? -10.211 -7.152 6.598 1.00 96.81 86 ILE A CA 1
ATOM 681 C C . ILE A 1 86 ? -9.548 -8.057 5.557 1.00 96.81 86 ILE A C 1
ATOM 683 O O . ILE A 1 86 ? -10.017 -9.143 5.225 1.00 96.81 86 ILE A O 1
ATOM 687 N N . THR A 1 87 ? -8.486 -7.564 4.930 1.00 96.25 87 THR A N 1
ATOM 688 C CA . THR A 1 87 ? -7.661 -8.351 4.007 1.00 96.25 87 THR A CA 1
ATOM 689 C C . THR A 1 87 ? -6.245 -7.798 4.005 1.00 96.25 87 THR A C 1
ATOM 691 O O . THR A 1 87 ? -6.067 -6.575 4.001 1.00 96.25 87 THR A O 1
ATOM 694 N N . GLY A 1 88 ? -5.252 -8.686 3.949 1.00 97.62 88 GLY A N 1
ATOM 695 C CA . GLY A 1 88 ? -3.853 -8.310 3.794 1.00 97.62 88 GLY A CA 1
ATOM 696 C C . GLY A 1 88 ? -3.604 -7.553 2.487 1.00 97.62 88 GLY A C 1
ATOM 697 O O . GLY A 1 88 ? -3.984 -7.993 1.400 1.00 97.62 88 GLY A O 1
ATOM 698 N N . HIS A 1 89 ? -2.957 -6.397 2.593 1.00 98.31 89 HIS A N 1
ATOM 699 C CA . HIS A 1 89 ? -2.504 -5.588 1.473 1.00 98.31 89 HIS A CA 1
ATOM 700 C C . HIS A 1 89 ? -0.977 -5.541 1.436 1.00 98.31 89 HIS A C 1
ATOM 702 O O . HIS A 1 89 ? -0.341 -5.067 2.376 1.00 98.31 89 HIS A O 1
ATOM 708 N N . HIS A 1 90 ? -0.392 -6.013 0.338 1.00 98.25 90 HIS A N 1
ATOM 709 C CA . HIS A 1 90 ? 1.056 -6.035 0.144 1.00 98.25 90 HIS A CA 1
ATOM 710 C C . HIS A 1 90 ? 1.589 -4.667 -0.288 1.00 98.25 90 HIS A C 1
ATOM 712 O O . HIS A 1 90 ? 1.053 -4.054 -1.215 1.00 98.25 90 HIS A O 1
ATOM 718 N N . MET A 1 91 ? 2.674 -4.227 0.344 1.00 97.38 91 MET A N 1
ATOM 719 C CA . MET A 1 91 ? 3.381 -2.977 0.039 1.00 97.38 91 MET A CA 1
ATOM 720 C C . MET A 1 91 ? 4.910 -3.210 0.124 1.00 97.38 91 MET A C 1
ATOM 722 O O . MET A 1 91 ? 5.408 -3.350 1.232 1.00 97.38 91 MET A O 1
ATOM 726 N N . PRO A 1 92 ? 5.692 -3.281 -0.967 1.00 97.44 92 PRO A N 1
ATOM 727 C CA . PRO A 1 92 ? 5.255 -3.205 -2.352 1.00 97.44 92 PRO A CA 1
ATOM 728 C C . PRO A 1 92 ? 4.224 -4.278 -2.704 1.00 97.44 92 PRO A C 1
ATOM 730 O O . PRO A 1 92 ? 4.151 -5.322 -2.060 1.00 97.44 92 PRO A O 1
ATOM 733 N N . SER A 1 93 ? 3.443 -4.043 -3.756 1.00 97.56 93 SER A N 1
ATOM 734 C CA . SER A 1 93 ? 2.433 -4.997 -4.214 1.00 97.56 93 SER A CA 1
ATOM 735 C C . SER A 1 93 ? 3.026 -6.392 -4.433 1.00 97.56 93 SER A C 1
ATOM 737 O O . SER A 1 93 ? 4.145 -6.527 -4.934 1.00 97.56 93 SER A O 1
ATOM 739 N N . ASN A 1 94 ? 2.233 -7.429 -4.165 1.00 96.69 94 ASN A N 1
ATOM 740 C CA . ASN A 1 94 ? 2.611 -8.827 -4.382 1.00 96.69 94 ASN A CA 1
ATOM 741 C C . ASN A 1 94 ? 3.203 -9.056 -5.783 1.00 96.69 94 ASN A C 1
ATOM 743 O O . ASN A 1 94 ? 4.247 -9.676 -5.939 1.00 96.69 94 ASN A O 1
ATOM 747 N N . LYS A 1 95 ? 2.596 -8.460 -6.816 1.00 96.75 95 LYS A N 1
ATOM 748 C CA . LYS A 1 95 ? 3.098 -8.581 -8.188 1.00 96.75 95 LYS A CA 1
ATOM 749 C C . LYS A 1 95 ? 4.490 -7.970 -8.380 1.00 96.75 95 LYS A C 1
ATOM 751 O O . LYS A 1 95 ? 5.290 -8.527 -9.121 1.00 96.75 95 LYS A O 1
ATOM 756 N N . TYR A 1 96 ? 4.783 -6.847 -7.726 1.00 97.56 96 TYR A N 1
ATOM 757 C CA . TYR A 1 96 ? 6.120 -6.251 -7.745 1.00 97.56 96 TYR A CA 1
ATOM 758 C C . TYR A 1 96 ? 7.136 -7.173 -7.077 1.00 97.56 96 TYR A C 1
ATOM 760 O O . TYR A 1 96 ? 8.171 -7.467 -7.668 1.00 97.56 96 TYR A O 1
ATOM 768 N N . MET A 1 97 ? 6.801 -7.680 -5.890 1.00 96.19 97 MET A N 1
ATOM 769 C CA . MET A 1 97 ? 7.655 -8.595 -5.131 1.00 96.19 97 MET A CA 1
ATOM 770 C C . MET A 1 97 ? 7.936 -9.894 -5.897 1.00 96.19 97 MET A C 1
ATOM 772 O O . MET A 1 97 ? 9.088 -10.321 -5.996 1.00 96.19 97 MET A O 1
ATOM 776 N N . ASN A 1 98 ? 6.910 -10.471 -6.518 1.00 95.44 98 ASN A N 1
ATOM 777 C CA . ASN A 1 98 ? 7.026 -11.694 -7.297 1.00 95.44 98 ASN A CA 1
ATOM 778 C C . ASN A 1 98 ? 7.808 -11.487 -8.605 1.00 95.44 98 ASN A C 1
ATOM 780 O O . ASN A 1 98 ? 8.828 -12.138 -8.816 1.00 95.44 98 ASN A O 1
ATOM 784 N N . ASP A 1 99 ? 7.401 -10.541 -9.457 1.00 95.50 99 ASP A N 1
ATOM 785 C CA . ASP A 1 99 ? 8.012 -10.372 -10.783 1.00 95.50 99 ASP A CA 1
ATOM 786 C C . ASP A 1 99 ? 9.480 -9.908 -10.699 1.00 95.50 99 ASP A C 1
ATOM 788 O O . ASP A 1 99 ? 10.284 -10.241 -11.570 1.00 95.50 99 ASP A O 1
ATOM 792 N N . LYS A 1 100 ? 9.833 -9.091 -9.694 1.00 93.50 100 LYS A N 1
ATOM 793 C CA . LYS A 1 100 ? 11.175 -8.492 -9.573 1.00 93.50 100 LYS A CA 1
ATOM 794 C C . LYS A 1 100 ? 12.138 -9.333 -8.752 1.00 93.50 100 LYS A C 1
ATOM 796 O O . LYS A 1 100 ? 13.332 -9.331 -9.040 1.00 93.50 100 LYS A O 1
ATOM 801 N N . TYR A 1 101 ? 11.632 -10.013 -7.726 1.00 92.38 101 TYR A N 1
ATOM 802 C CA . TYR A 1 101 ? 12.476 -10.672 -6.732 1.00 92.38 101 TYR A CA 1
ATOM 803 C C . TYR A 1 101 ? 12.105 -12.127 -6.492 1.00 92.38 101 TYR A C 1
ATOM 805 O O . TYR A 1 101 ? 12.771 -12.767 -5.682 1.00 92.38 101 TYR A O 1
ATOM 813 N N . SER A 1 102 ? 11.105 -12.674 -7.189 1.00 93.56 102 SER A N 1
ATOM 814 C CA . SER A 1 102 ? 10.635 -14.055 -7.009 1.00 93.56 102 SER A CA 1
ATOM 815 C C . SER A 1 102 ? 10.311 -14.363 -5.546 1.00 93.56 102 SER A C 1
ATOM 817 O O . SER A 1 102 ? 10.708 -15.399 -5.022 1.00 93.56 102 SER A O 1
ATOM 819 N N . ILE A 1 103 ? 9.680 -13.402 -4.869 1.00 92.81 103 ILE A N 1
ATOM 820 C CA . ILE A 1 103 ? 9.137 -13.585 -3.525 1.00 92.81 103 ILE A CA 1
ATOM 821 C C . ILE A 1 103 ? 7.679 -13.999 -3.699 1.00 92.81 103 ILE A C 1
ATOM 823 O O . ILE A 1 103 ? 6.910 -13.318 -4.384 1.00 92.81 103 ILE A O 1
ATOM 827 N N . GLU A 1 104 ? 7.329 -15.148 -3.133 1.00 94.56 104 GLU A N 1
ATOM 828 C CA . GLU A 1 104 ? 5.979 -15.698 -3.201 1.00 94.56 104 GLU A CA 1
ATOM 829 C C . GLU A 1 104 ? 4.995 -14.859 -2.385 1.00 94.56 104 GLU A C 1
ATOM 831 O O . GLU A 1 104 ? 5.376 -14.121 -1.476 1.00 94.56 104 GLU A O 1
ATOM 836 N N . THR A 1 105 ? 3.709 -14.973 -2.720 1.00 95.25 105 THR A N 1
ATOM 837 C CA . THR A 1 105 ? 2.649 -14.180 -2.085 1.00 95.25 105 THR A CA 1
ATOM 838 C C . THR A 1 105 ? 2.648 -14.347 -0.574 1.00 95.25 105 THR A C 1
ATOM 840 O O . THR A 1 105 ? 2.731 -13.340 0.127 1.00 95.25 105 THR A O 1
ATOM 843 N N . ASP A 1 106 ? 2.663 -15.589 -0.095 1.00 96.00 106 ASP A N 1
ATOM 844 C CA . ASP A 1 106 ? 2.594 -15.916 1.332 1.00 96.00 106 ASP A CA 1
ATOM 845 C C . ASP A 1 106 ? 3.823 -15.425 2.108 1.00 96.00 106 ASP A C 1
ATOM 847 O O . ASP A 1 106 ? 3.713 -15.070 3.277 1.00 96.00 106 ASP A O 1
ATOM 851 N N . GLU A 1 107 ? 4.973 -15.319 1.439 1.00 92.94 107 GLU A N 1
ATOM 852 C CA . GLU A 1 107 ? 6.232 -14.842 2.022 1.00 92.94 107 GLU A CA 1
ATOM 853 C C . GLU A 1 107 ? 6.370 -13.317 1.997 1.00 92.94 107 GLU A C 1
ATOM 855 O O . GLU A 1 107 ? 7.162 -12.740 2.745 1.00 92.94 107 GLU A O 1
ATOM 860 N N . SER A 1 108 ? 5.631 -12.643 1.116 1.00 93.38 108 SER A N 1
ATOM 861 C CA . SER A 1 108 ? 5.663 -11.188 1.024 1.00 93.38 108 SER A CA 1
ATOM 862 C C . SER A 1 108 ? 4.860 -10.549 2.158 1.00 93.38 108 SER A C 1
ATOM 864 O O . SER A 1 108 ? 3.761 -10.989 2.501 1.00 93.38 108 SER A O 1
ATOM 866 N N . TYR A 1 109 ? 5.405 -9.482 2.739 1.00 95.38 109 TYR A N 1
ATOM 867 C CA . TYR A 1 109 ? 4.784 -8.790 3.865 1.00 95.38 109 TYR A CA 1
ATOM 868 C C . TYR A 1 109 ? 3.507 -8.066 3.427 1.00 95.38 109 TYR A C 1
ATOM 870 O O . TYR A 1 109 ? 3.454 -7.478 2.338 1.00 95.38 109 TYR A O 1
ATOM 878 N N . ALA A 1 110 ? 2.497 -8.090 4.289 1.00 98.12 110 ALA A N 1
ATOM 879 C CA . ALA A 1 110 ? 1.212 -7.450 4.070 1.00 98.12 110 ALA A CA 1
ATOM 880 C C . ALA A 1 110 ? 0.678 -6.828 5.363 1.00 98.12 110 ALA A C 1
ATOM 882 O O . ALA A 1 110 ? 1.027 -7.241 6.465 1.00 98.12 110 ALA A O 1
ATOM 883 N N . ILE A 1 111 ? -0.178 -5.818 5.222 1.00 98.44 111 ILE A N 1
ATOM 884 C CA . ILE A 1 111 ? -0.895 -5.189 6.335 1.00 98.44 111 ILE A CA 1
ATOM 885 C C . ILE A 1 111 ? -2.400 -5.352 6.145 1.00 98.44 111 ILE A C 1
ATOM 887 O O . ILE A 1 111 ? -2.920 -5.107 5.056 1.00 98.44 111 ILE A O 1
ATOM 891 N N . ASN A 1 112 ? -3.114 -5.750 7.191 1.00 98.38 112 ASN A N 1
ATOM 892 C CA . ASN A 1 112 ? -4.563 -5.874 7.146 1.00 98.38 112 ASN A CA 1
ATOM 893 C C . ASN A 1 112 ? -5.225 -4.503 7.016 1.00 98.38 112 ASN A C 1
ATOM 895 O O . ASN A 1 112 ? -4.995 -3.606 7.828 1.00 98.38 112 ASN A O 1
ATOM 899 N N . LEU A 1 113 ? -6.080 -4.358 6.005 1.00 97.88 113 LEU A N 1
ATOM 900 C CA . LEU A 1 113 ? -6.878 -3.161 5.761 1.00 97.88 113 LEU A CA 1
ATOM 901 C C . LEU A 1 113 ? -8.356 -3.518 5.653 1.00 97.88 113 LEU A C 1
ATOM 903 O O . LEU A 1 113 ? -8.710 -4.567 5.113 1.00 97.88 113 LEU A O 1
ATOM 907 N N . GLU A 1 114 ? -9.217 -2.597 6.082 1.00 97.69 114 GLU A N 1
ATOM 908 C CA . GLU A 1 114 ? -10.666 -2.708 5.930 1.00 97.69 114 GLU A CA 1
ATOM 909 C C . GLU A 1 114 ? -11.068 -3.035 4.474 1.00 97.69 114 GLU A C 1
ATOM 911 O O . GLU A 1 114 ? -10.731 -2.327 3.512 1.00 97.69 114 GLU A O 1
ATOM 916 N N . HIS A 1 115 ? -11.832 -4.111 4.319 1.00 95.88 115 HIS A N 1
ATOM 917 C CA . HIS A 1 115 ? -12.358 -4.644 3.073 1.00 95.88 115 HIS A CA 1
ATOM 918 C C . HIS A 1 115 ? -13.749 -5.274 3.295 1.00 95.88 115 HIS A C 1
ATOM 920 O O . HIS A 1 115 ? -13.876 -6.496 3.350 1.00 95.88 115 HIS A O 1
ATOM 926 N N . PRO A 1 116 ? -14.832 -4.474 3.357 1.00 94.12 116 PRO A N 1
ATOM 927 C CA . PRO A 1 116 ? -16.174 -5.002 3.603 1.00 94.12 116 PRO A CA 1
ATOM 928 C C . PRO A 1 116 ? -16.580 -6.058 2.568 1.00 94.12 116 PRO A C 1
ATOM 930 O O . PRO A 1 116 ? -16.467 -5.803 1.356 1.00 94.12 116 PRO A O 1
ATOM 933 N N . HIS A 1 117 ? -17.037 -7.226 3.035 1.00 89.12 117 HIS A N 1
ATOM 934 C CA . HIS A 1 117 ? -17.509 -8.334 2.208 1.00 89.12 117 HIS A CA 1
ATOM 935 C C . HIS A 1 117 ? -18.643 -9.143 2.888 1.00 89.12 117 HIS A C 1
ATOM 937 O O . HIS A 1 117 ? -18.422 -9.723 3.949 1.00 89.12 117 HIS A O 1
ATOM 943 N N . PRO A 1 118 ? -19.833 -9.264 2.261 1.00 87.94 118 PRO A N 1
ATOM 944 C CA . PRO A 1 118 ? -20.239 -8.615 1.013 1.00 87.94 118 PRO A CA 1
ATOM 945 C C . PRO A 1 118 ? -20.342 -7.092 1.191 1.00 87.94 118 PRO A C 1
ATOM 947 O O . PRO A 1 118 ? -20.739 -6.604 2.243 1.00 87.94 118 PRO A O 1
ATOM 950 N N . GLY A 1 119 ? -19.982 -6.316 0.167 1.00 87.56 119 GLY A N 1
ATOM 951 C CA . GLY A 1 119 ? -20.036 -4.857 0.266 1.00 87.56 119 GLY A CA 1
ATOM 952 C C . GLY A 1 119 ? -19.146 -4.116 -0.725 1.00 87.56 119 GLY A C 1
ATOM 953 O O . GLY A 1 119 ? -18.498 -4.704 -1.593 1.00 87.56 119 GLY A O 1
ATOM 954 N N . ARG A 1 120 ? -19.136 -2.787 -0.595 1.00 89.44 120 ARG A N 1
ATOM 955 C CA . ARG A 1 120 ? -18.282 -1.849 -1.340 1.00 89.44 120 ARG A CA 1
ATOM 956 C C . ARG A 1 120 ? -17.526 -0.969 -0.342 1.00 89.44 120 ARG A C 1
ATOM 958 O O . ARG A 1 120 ? -17.891 -0.921 0.825 1.00 89.44 120 ARG A O 1
ATOM 965 N N . GLY A 1 121 ? -16.509 -0.248 -0.811 1.00 93.19 121 GLY A N 1
ATOM 966 C CA . GLY A 1 121 ? -15.710 0.640 0.043 1.00 93.19 121 GLY A CA 1
ATOM 967 C C . GLY A 1 121 ? -14.545 -0.076 0.723 1.00 93.19 121 GLY A C 1
ATOM 968 O O . GLY A 1 121 ? -14.046 -1.076 0.195 1.00 93.19 121 GLY A O 1
ATOM 969 N N . GLY A 1 122 ? -14.115 0.440 1.869 1.00 95.19 122 GLY A N 1
ATOM 970 C CA . GLY A 1 122 ? -12.956 -0.052 2.606 1.00 95.19 122 GLY A CA 1
ATOM 971 C C . GLY A 1 122 ? -11.631 0.551 2.143 1.00 95.19 122 GLY A C 1
ATOM 972 O O . GLY A 1 122 ? -11.412 0.817 0.951 1.00 95.19 122 GLY A O 1
ATOM 973 N N . ARG A 1 123 ? -10.724 0.732 3.103 1.00 97.00 123 ARG A N 1
ATOM 974 C CA . ARG A 1 123 ? -9.369 1.261 2.893 1.00 97.00 123 ARG A CA 1
ATOM 975 C C . ARG A 1 123 ? -8.569 0.438 1.895 1.00 97.00 123 ARG A C 1
ATOM 977 O O . ARG A 1 123 ? -7.933 1.021 1.018 1.00 97.00 123 ARG A O 1
ATOM 984 N N . HIS A 1 124 ? -8.702 -0.891 1.913 1.00 97.31 124 HIS A N 1
ATOM 985 C CA . HIS A 1 124 ? -7.993 -1.759 0.975 1.00 97.31 124 HIS A CA 1
ATOM 986 C C . HIS A 1 124 ? -8.284 -1.382 -0.489 1.00 97.31 124 HIS A C 1
ATOM 988 O O . HIS A 1 124 ? -7.368 -1.256 -1.300 1.00 97.31 124 HIS A O 1
ATOM 994 N N . ARG A 1 125 ? -9.552 -1.111 -0.838 1.00 96.50 125 ARG A N 1
ATOM 995 C CA . ARG A 1 125 ? -9.969 -0.810 -2.224 1.00 96.50 125 ARG A CA 1
ATOM 996 C C . ARG A 1 125 ? -9.582 0.597 -2.699 1.00 96.50 125 ARG A C 1
ATOM 998 O O . ARG A 1 125 ? -9.706 0.891 -3.900 1.00 96.50 125 ARG A O 1
ATOM 1005 N N . ARG A 1 126 ? -9.163 1.473 -1.780 1.00 96.94 126 ARG A N 1
ATOM 1006 C CA . ARG A 1 126 ? -8.718 2.851 -2.053 1.00 96.94 126 ARG A CA 1
ATOM 1007 C C . ARG A 1 126 ? -7.223 2.954 -2.334 1.00 96.94 126 ARG A C 1
ATOM 1009 O O . ARG A 1 126 ? -6.809 3.993 -2.846 1.00 96.94 126 ARG A O 1
ATOM 1016 N N . THR A 1 127 ? -6.461 1.897 -2.061 1.00 97.81 127 THR A N 1
ATOM 1017 C CA . THR A 1 127 ? -5.030 1.840 -2.375 1.00 97.81 127 THR A CA 1
ATOM 1018 C C . THR A 1 127 ? -4.782 1.834 -3.884 1.00 97.81 127 THR A C 1
ATOM 1020 O O . THR A 1 127 ? -5.586 1.320 -4.676 1.00 97.81 127 THR A O 1
ATOM 1023 N N . PHE A 1 128 ? -3.658 2.409 -4.300 1.00 98.00 128 PHE A N 1
ATOM 1024 C CA . PHE A 1 128 ? -3.230 2.510 -5.684 1.00 98.00 128 PHE A CA 1
ATOM 1025 C C . PHE A 1 128 ? -2.994 1.150 -6.304 1.00 98.00 128 PHE A C 1
ATOM 1027 O O . PHE A 1 128 ? -3.386 0.937 -7.449 1.00 98.00 128 PHE A O 1
ATOM 1034 N N . THR A 1 129 ? -2.395 0.220 -5.576 1.00 97.69 129 THR A N 1
ATOM 1035 C CA . THR A 1 129 ? -2.020 -1.098 -6.094 1.00 97.69 129 THR A CA 1
ATOM 1036 C C . THR A 1 129 ? -3.169 -2.107 -6.052 1.00 97.69 129 THR A C 1
ATOM 1038 O O . THR A 1 129 ? -3.088 -3.142 -6.716 1.00 97.69 129 THR A O 1
ATOM 1041 N N . TYR A 1 130 ? -4.304 -1.789 -5.413 1.00 96.25 130 TYR A N 1
ATOM 1042 C CA . TYR A 1 130 ? -5.498 -2.637 -5.467 1.00 96.25 130 TYR A CA 1
ATOM 1043 C C . TYR A 1 130 ? -5.990 -2.852 -6.909 1.00 96.25 130 TYR A C 1
ATOM 1045 O O . TYR A 1 130 ? -6.381 -1.916 -7.618 1.00 96.25 130 TYR A O 1
ATOM 1053 N N . GLY A 1 131 ? -5.970 -4.111 -7.358 1.00 93.94 131 GLY A N 1
ATOM 1054 C CA . GLY A 1 131 ? -6.357 -4.504 -8.717 1.00 93.94 131 GLY A CA 1
ATOM 1055 C C . GLY A 1 131 ? -5.476 -3.899 -9.819 1.00 93.94 131 GLY A C 1
ATOM 1056 O O . GLY A 1 131 ? -5.929 -3.754 -10.960 1.00 93.94 131 GLY A O 1
ATOM 1057 N N . LEU A 1 132 ? -4.252 -3.465 -9.493 1.00 96.50 132 LEU A N 1
ATOM 1058 C CA . LEU A 1 132 ? -3.284 -2.967 -10.470 1.00 96.50 132 LEU A CA 1
ATOM 1059 C C . LEU A 1 132 ? -2.765 -4.126 -11.327 1.00 96.50 132 LEU A C 1
ATOM 1061 O O . LEU A 1 132 ? -2.209 -5.094 -10.821 1.00 96.50 132 LEU A O 1
ATOM 1065 N N . SER A 1 133 ? -2.945 -4.032 -12.642 1.00 96.00 133 SER A N 1
ATOM 1066 C CA . SER A 1 133 ? -2.422 -5.018 -13.588 1.00 96.00 133 SER A CA 1
ATOM 1067 C C . SER A 1 133 ? -2.197 -4.387 -14.957 1.00 96.00 133 SER A C 1
ATOM 1069 O O . SER A 1 133 ? -2.800 -3.360 -15.284 1.00 96.00 133 SER A O 1
ATOM 1071 N N . SER A 1 134 ? -1.406 -5.059 -15.794 1.00 96.38 134 SER A N 1
ATOM 1072 C CA . SER A 1 134 ? -1.221 -4.688 -17.200 1.00 96.38 134 SER A CA 1
ATOM 1073 C C . SER A 1 134 ? -2.526 -4.682 -18.006 1.00 96.38 134 SER A C 1
ATOM 1075 O O . SER A 1 134 ? -2.602 -4.005 -19.025 1.00 96.38 134 SER A O 1
ATOM 1077 N N . ARG A 1 135 ? -3.569 -5.396 -17.555 1.00 95.94 135 ARG A N 1
ATOM 1078 C CA . ARG A 1 135 ? -4.880 -5.452 -18.224 1.00 95.94 135 ARG A CA 1
ATOM 1079 C C . ARG A 1 135 ? -5.815 -4.323 -17.795 1.00 95.94 135 ARG A C 1
ATOM 1081 O O . ARG A 1 135 ? -6.542 -3.786 -18.619 1.00 95.94 135 ARG A O 1
ATOM 1088 N N . THR A 1 136 ? -5.821 -3.981 -16.508 1.00 93.62 136 THR A N 1
ATOM 1089 C CA . THR A 1 136 ? -6.772 -3.015 -15.932 1.00 93.62 136 THR A CA 1
ATOM 1090 C C . THR A 1 136 ? -6.275 -1.577 -16.023 1.00 93.62 136 THR A C 1
ATOM 1092 O O . THR A 1 136 ? -7.069 -0.670 -16.261 1.00 93.62 136 THR A O 1
ATOM 1095 N N . ARG A 1 137 ? -4.972 -1.355 -15.811 1.00 95.44 137 ARG A N 1
ATOM 1096 C CA . ARG A 1 137 ? -4.335 -0.030 -15.818 1.00 95.44 137 ARG A CA 1
ATOM 1097 C C . ARG A 1 137 ? -2.906 -0.136 -16.381 1.00 95.44 137 ARG A C 1
ATOM 1099 O O . ARG A 1 137 ? -1.953 -0.024 -15.615 1.00 95.44 137 ARG A O 1
ATOM 1106 N N . PRO A 1 138 ? -2.736 -0.367 -17.697 1.00 96.25 138 PRO A N 1
ATOM 1107 C CA . PRO A 1 138 ? -1.439 -0.683 -18.307 1.00 96.25 138 PRO A CA 1
ATOM 1108 C C . PRO A 1 138 ? -0.356 0.374 -18.068 1.00 96.25 138 PRO A C 1
ATOM 1110 O O . PRO A 1 138 ? 0.774 0.019 -17.742 1.00 96.25 138 PRO A O 1
ATOM 1113 N N . GLU A 1 139 ? -0.683 1.662 -18.206 1.00 95.94 139 GLU A N 1
ATOM 1114 C CA . GLU A 1 139 ? 0.295 2.739 -18.003 1.00 95.94 139 GLU A CA 1
ATOM 1115 C C . GLU A 1 139 ? 0.733 2.857 -16.542 1.00 95.94 139 GLU A C 1
ATOM 1117 O O . GLU A 1 139 ? 1.928 2.904 -16.262 1.00 95.94 139 GLU A O 1
ATOM 1122 N N . ASP A 1 140 ? -0.228 2.858 -15.615 1.00 96.88 140 ASP A N 1
ATOM 1123 C CA . ASP A 1 140 ? 0.037 2.910 -14.174 1.00 96.88 140 ASP A CA 1
ATOM 1124 C C . ASP A 1 140 ? 0.848 1.690 -13.728 1.00 96.88 140 ASP A C 1
ATOM 1126 O O . ASP A 1 140 ? 1.792 1.821 -12.955 1.00 96.88 140 ASP A O 1
ATOM 1130 N N . PHE A 1 141 ? 0.502 0.511 -14.257 1.00 97.50 141 PHE A N 1
ATOM 1131 C CA . PHE A 1 141 ? 1.212 -0.734 -13.998 1.00 97.50 141 PHE A CA 1
ATOM 1132 C C . PHE A 1 141 ? 2.657 -0.640 -14.488 1.00 97.50 141 PHE A C 1
ATOM 1134 O O . PHE A 1 141 ? 3.572 -0.918 -13.722 1.00 97.50 141 PHE A O 1
ATOM 1141 N N . LYS A 1 142 ? 2.881 -0.188 -15.729 1.00 96.81 142 LYS A N 1
ATOM 1142 C CA . LYS A 1 142 ? 4.234 -0.016 -16.271 1.00 96.81 142 LYS A CA 1
ATOM 1143 C C . LYS A 1 142 ? 5.062 0.941 -15.412 1.00 96.81 142 LYS A C 1
ATOM 1145 O O . LYS A 1 142 ? 6.191 0.611 -15.083 1.00 96.81 142 LYS A O 1
ATOM 1150 N N . LEU A 1 143 ? 4.505 2.095 -15.042 1.00 96.88 143 LEU A N 1
ATOM 1151 C CA . LEU A 1 143 ? 5.215 3.096 -14.240 1.00 96.88 143 LEU A CA 1
ATOM 1152 C C . LEU A 1 143 ? 5.570 2.569 -12.847 1.00 96.88 143 LEU A C 1
ATOM 1154 O O . LEU A 1 143 ? 6.720 2.677 -12.436 1.00 96.88 143 LEU A O 1
ATOM 1158 N N . TYR A 1 144 ? 4.611 1.957 -12.152 1.00 97.81 144 TYR A N 1
ATOM 1159 C CA . TYR A 1 144 ? 4.833 1.398 -10.820 1.00 97.81 144 TYR A CA 1
ATOM 1160 C C . TYR A 1 144 ? 5.868 0.262 -10.840 1.00 97.81 144 TYR A C 1
ATOM 1162 O O . TYR A 1 144 ? 6.785 0.239 -10.025 1.00 97.81 144 TYR A O 1
ATOM 1170 N N . MET A 1 145 ? 5.799 -0.639 -11.826 1.00 97.38 145 MET A N 1
ATOM 1171 C CA . MET A 1 145 ? 6.771 -1.731 -11.979 1.00 97.38 145 MET A CA 1
ATOM 1172 C C . MET A 1 145 ? 8.166 -1.256 -12.414 1.00 97.38 145 MET A C 1
ATOM 1174 O O . MET A 1 145 ? 9.114 -2.041 -12.390 1.00 97.38 145 MET A O 1
ATOM 1178 N N . SER A 1 146 ? 8.317 0.001 -12.824 1.00 96.25 146 SER A N 1
ATOM 1179 C CA . SER A 1 146 ? 9.612 0.613 -13.131 1.00 96.25 146 SER A CA 1
ATOM 1180 C C . SER A 1 146 ? 10.241 1.341 -11.941 1.00 96.25 146 SER A C 1
ATOM 1182 O O . SER A 1 146 ? 11.359 1.825 -12.079 1.00 96.25 146 SER A O 1
ATOM 1184 N N . LEU A 1 147 ? 9.557 1.431 -10.796 1.00 95.31 147 LEU A N 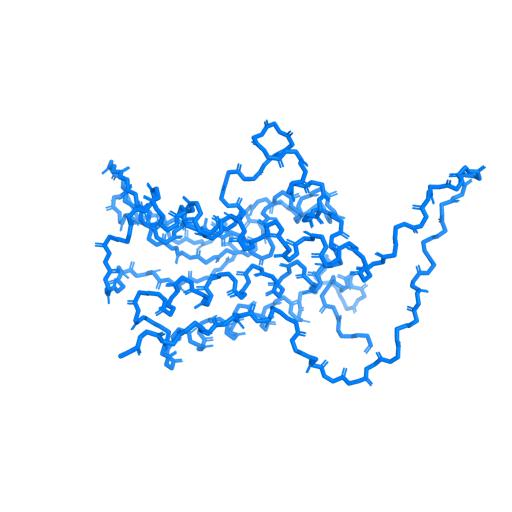1
ATOM 1185 C CA . LEU A 1 147 ? 10.144 1.997 -9.584 1.00 95.31 147 LEU A CA 1
ATOM 1186 C C . LEU A 1 147 ? 11.260 1.100 -9.050 1.00 95.31 147 LEU A C 1
ATOM 1188 O O . LEU A 1 147 ? 11.163 -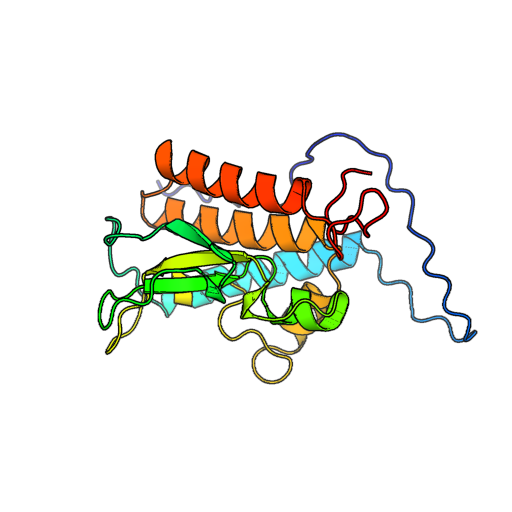0.129 -9.100 1.00 95.31 147 LEU A O 1
ATOM 1192 N N . GLU A 1 148 ? 12.280 1.731 -8.479 1.00 93.94 148 GLU A N 1
ATOM 1193 C CA . GLU A 1 148 ? 13.249 1.070 -7.610 1.00 93.94 148 GLU A CA 1
ATOM 1194 C C . GLU A 1 148 ? 12.555 0.571 -6.327 1.00 93.94 148 GLU A C 1
ATOM 1196 O O . GLU A 1 148 ? 11.587 1.193 -5.872 1.00 93.94 148 GLU A O 1
ATOM 1201 N N . PRO A 1 149 ? 13.027 -0.523 -5.703 1.00 93.25 149 PRO A N 1
ATOM 1202 C CA . PRO A 1 149 ? 12.323 -1.183 -4.597 1.00 93.25 149 PRO A CA 1
ATOM 1203 C C . PRO A 1 149 ? 11.989 -0.254 -3.429 1.00 93.25 149 PRO A C 1
ATOM 1205 O O . PRO A 1 149 ? 10.860 -0.255 -2.933 1.00 93.25 149 PRO A O 1
ATOM 1208 N N . ARG A 1 150 ? 12.931 0.606 -3.027 1.00 92.44 150 ARG A N 1
ATOM 1209 C CA . ARG A 1 150 ? 12.701 1.596 -1.966 1.00 92.44 150 ARG A CA 1
ATOM 1210 C C . ARG A 1 150 ? 11.631 2.623 -2.342 1.00 92.44 150 ARG A C 1
ATOM 1212 O O . ARG A 1 150 ? 10.849 3.024 -1.483 1.00 92.44 150 ARG A O 1
ATOM 1219 N N . ASP A 1 151 ? 11.578 3.040 -3.605 1.00 95.06 151 ASP A N 1
ATOM 1220 C CA . ASP A 1 151 ? 10.567 3.982 -4.086 1.00 95.06 151 ASP A CA 1
ATOM 1221 C C . ASP A 1 151 ? 9.184 3.324 -4.196 1.00 95.06 151 ASP A C 1
ATOM 1223 O O . ASP A 1 151 ? 8.189 3.969 -3.873 1.00 95.06 151 ASP A O 1
ATOM 1227 N N . ALA A 1 152 ? 9.109 2.045 -4.581 1.00 96.81 152 ALA A N 1
ATOM 1228 C CA . ALA A 1 152 ? 7.861 1.278 -4.583 1.00 96.81 152 ALA A CA 1
ATOM 1229 C C . ALA A 1 152 ? 7.290 1.123 -3.162 1.00 96.81 152 ALA A C 1
ATOM 1231 O O . ALA A 1 152 ? 6.113 1.409 -2.937 1.00 96.81 152 ALA A O 1
ATOM 1232 N N . LEU A 1 153 ? 8.139 0.764 -2.189 1.00 96.88 153 LEU A N 1
ATOM 1233 C CA . LEU A 1 153 ? 7.755 0.693 -0.776 1.00 96.88 153 LEU A CA 1
ATOM 1234 C C . LEU A 1 153 ? 7.295 2.064 -0.262 1.00 96.88 153 LEU A C 1
ATOM 1236 O O . LEU A 1 153 ? 6.216 2.187 0.314 1.00 96.88 153 LEU A O 1
ATOM 1240 N N . ALA A 1 154 ? 8.091 3.113 -0.491 1.00 96.50 154 ALA A N 1
ATOM 1241 C CA . ALA A 1 154 ? 7.757 4.463 -0.043 1.00 96.50 154 ALA A CA 1
ATOM 1242 C C . ALA A 1 154 ? 6.439 4.966 -0.650 1.00 96.50 154 ALA A C 1
ATOM 1244 O O . ALA A 1 154 ? 5.660 5.634 0.034 1.00 96.50 154 ALA A O 1
ATOM 1245 N N . PHE A 1 155 ? 6.181 4.643 -1.917 1.00 97.88 155 PHE A N 1
ATOM 1246 C CA . PHE A 1 155 ? 4.946 5.002 -2.594 1.00 97.88 155 PHE A CA 1
ATOM 1247 C C . PHE A 1 155 ? 3.723 4.369 -1.921 1.00 97.88 155 PHE A C 1
ATOM 1249 O O . PHE A 1 155 ? 2.817 5.104 -1.522 1.00 97.88 155 PHE A O 1
ATOM 1256 N N . ASP A 1 156 ? 3.718 3.048 -1.732 1.00 98.44 156 ASP A N 1
ATOM 1257 C CA . ASP A 1 156 ? 2.570 2.346 -1.148 1.00 98.44 156 ASP A CA 1
ATOM 1258 C C . ASP A 1 156 ? 2.327 2.761 0.313 1.00 98.44 156 ASP A C 1
ATOM 1260 O O . ASP A 1 156 ? 1.190 3.013 0.715 1.00 98.44 156 ASP A O 1
ATOM 1264 N N . ILE A 1 157 ? 3.396 2.967 1.092 1.00 98.44 157 ILE A N 1
ATOM 1265 C CA . ILE A 1 157 ? 3.295 3.500 2.458 1.00 98.44 157 ILE A CA 1
ATOM 1266 C C . ILE A 1 157 ? 2.666 4.896 2.475 1.00 98.44 157 ILE A C 1
ATOM 1268 O O . ILE A 1 157 ? 1.827 5.198 3.328 1.00 98.44 157 ILE A O 1
ATOM 1272 N N . ASN A 1 158 ? 3.068 5.783 1.565 1.00 98.19 158 ASN A N 1
ATOM 1273 C CA . ASN A 1 158 ? 2.509 7.130 1.512 1.00 98.19 158 ASN A CA 1
ATOM 1274 C C . ASN A 1 158 ? 1.055 7.137 1.024 1.00 98.19 158 ASN A C 1
ATOM 1276 O O . ASN A 1 158 ? 0.274 7.986 1.463 1.00 98.19 158 ASN A O 1
ATOM 1280 N N . ASP A 1 159 ? 0.672 6.188 0.174 1.00 98.50 159 ASP A N 1
ATOM 1281 C CA . ASP A 1 159 ? -0.716 5.997 -0.232 1.00 98.50 159 ASP A CA 1
ATOM 1282 C C . ASP A 1 159 ? -1.586 5.479 0.927 1.00 98.50 159 ASP A C 1
ATOM 1284 O O . ASP A 1 159 ? -2.645 6.049 1.200 1.00 98.50 159 ASP A O 1
ATOM 1288 N N . LEU A 1 160 ? -1.098 4.511 1.713 1.00 98.50 160 LEU A N 1
ATOM 1289 C CA . LEU A 1 160 ? -1.761 4.094 2.953 1.00 98.50 160 LEU A CA 1
ATOM 1290 C C . LEU A 1 160 ? -1.901 5.266 3.937 1.00 98.50 160 LEU A C 1
ATOM 1292 O O . LEU A 1 160 ? -2.981 5.512 4.474 1.00 98.50 160 LEU A O 1
ATOM 1296 N N . ARG A 1 161 ? -0.833 6.047 4.143 1.00 98.44 161 ARG A N 1
ATOM 1297 C CA . ARG A 1 161 ? -0.868 7.245 4.999 1.00 98.44 161 ARG A CA 1
ATOM 1298 C C . ARG A 1 161 ? -1.906 8.257 4.539 1.00 98.44 161 ARG A C 1
ATOM 1300 O O . ARG A 1 161 ? -2.563 8.857 5.384 1.00 98.44 161 ARG A O 1
ATOM 1307 N N . ARG A 1 162 ? -2.039 8.481 3.227 1.00 97.56 162 ARG A N 1
ATOM 1308 C CA . ARG A 1 162 ? -3.076 9.360 2.670 1.00 97.56 162 ARG A CA 1
ATOM 1309 C C . ARG A 1 162 ? -4.456 8.859 3.084 1.00 97.56 162 ARG A C 1
ATOM 1311 O O . ARG A 1 162 ? -5.218 9.645 3.630 1.00 97.56 162 ARG A O 1
ATOM 1318 N N . ILE A 1 163 ? -4.745 7.577 2.875 1.00 97.75 163 ILE A N 1
ATOM 1319 C CA . ILE A 1 163 ? -6.045 6.977 3.205 1.00 97.75 163 ILE A CA 1
ATOM 1320 C C . ILE A 1 163 ? -6.343 7.100 4.704 1.00 97.75 163 ILE A C 1
ATOM 1322 O O . ILE A 1 163 ? -7.420 7.549 5.077 1.00 97.75 163 ILE A O 1
ATOM 1326 N N . LEU A 1 164 ? -5.375 6.784 5.569 1.00 97.88 164 LEU A N 1
ATOM 1327 C CA . LEU A 1 164 ? -5.546 6.921 7.018 1.00 97.88 164 LEU A CA 1
ATOM 1328 C C . LEU A 1 164 ? -5.769 8.375 7.447 1.00 97.88 164 LEU A C 1
ATOM 1330 O O . LEU A 1 164 ? -6.511 8.619 8.389 1.00 97.88 164 LEU A O 1
ATOM 1334 N N . LYS A 1 165 ? -5.145 9.354 6.782 1.00 96.75 165 LYS A N 1
ATOM 1335 C CA . LYS A 1 165 ? -5.402 10.779 7.047 1.00 96.75 165 LYS A CA 1
ATOM 1336 C C . LYS A 1 165 ? -6.781 11.212 6.568 1.00 96.75 165 LYS A C 1
ATOM 1338 O O . LYS A 1 165 ? -7.430 11.980 7.259 1.00 96.75 165 LYS A O 1
ATOM 1343 N N . GLU A 1 166 ? -7.204 10.748 5.394 1.00 94.88 166 GLU A N 1
ATOM 1344 C CA . GLU A 1 166 ? -8.550 11.006 4.871 1.00 94.88 166 GLU A CA 1
ATOM 1345 C C . GLU A 1 166 ? -9.633 10.441 5.807 1.00 94.88 166 GLU A C 1
ATOM 1347 O O . GLU A 1 166 ? -10.715 11.012 5.875 1.00 94.88 166 GLU A O 1
ATOM 1352 N N . ASP A 1 167 ? -9.315 9.380 6.556 1.00 95.88 167 ASP A N 1
ATOM 1353 C CA . ASP A 1 167 ? -10.232 8.718 7.489 1.00 95.88 167 ASP A CA 1
ATOM 1354 C C . ASP A 1 167 ? -10.085 9.185 8.953 1.00 95.88 167 ASP A C 1
ATOM 1356 O O . ASP A 1 167 ? -10.710 8.599 9.833 1.00 95.88 167 ASP A O 1
ATOM 1360 N N . ASP A 1 168 ? -9.259 10.205 9.230 1.00 96.69 168 ASP A N 1
ATOM 1361 C CA . ASP A 1 168 ? -8.903 10.682 10.584 1.00 96.69 168 ASP A CA 1
ATOM 1362 C C . ASP A 1 168 ? -8.278 9.607 11.508 1.00 96.69 168 ASP A C 1
ATOM 1364 O O . ASP A 1 168 ? -8.284 9.701 12.736 1.00 96.69 168 ASP A O 1
ATOM 1368 N N . LEU A 1 169 ? -7.658 8.590 10.910 1.00 97.62 169 LEU A N 1
ATOM 1369 C CA . LEU A 1 169 ? -7.045 7.439 11.574 1.00 97.62 169 LEU A CA 1
ATOM 1370 C C . LEU A 1 169 ? -5.509 7.520 11.663 1.00 97.62 169 LEU A C 1
ATOM 1372 O O . LEU A 1 169 ? -4.879 6.718 12.357 1.00 97.62 169 LEU A O 1
ATOM 1376 N N . TYR A 1 170 ? -4.877 8.504 11.010 1.00 97.81 170 TYR A N 1
ATOM 1377 C CA . TYR A 1 170 ? -3.421 8.686 11.048 1.00 97.81 170 TYR A CA 1
ATOM 1378 C C . TYR A 1 170 ? -2.937 9.310 12.369 1.00 97.81 170 TYR A C 1
ATOM 1380 O O . TYR A 1 170 ? -2.745 10.520 12.493 1.00 97.81 170 TYR A O 1
ATOM 1388 N N . ASN A 1 171 ? -2.706 8.453 13.359 1.00 96.88 171 ASN A N 1
ATOM 1389 C CA . ASN A 1 171 ? -2.320 8.793 14.730 1.00 96.88 171 ASN A CA 1
ATOM 1390 C C . ASN A 1 171 ? -1.043 8.049 15.187 1.00 96.88 171 ASN A C 1
ATOM 1392 O O . ASN A 1 171 ? -0.374 7.396 14.385 1.00 96.88 171 ASN A O 1
ATOM 1396 N N . LYS A 1 172 ? -0.674 8.164 16.473 1.00 97.81 172 LYS A N 1
ATOM 1397 C CA . LYS A 1 172 ? 0.547 7.553 17.034 1.00 97.81 172 LYS A CA 1
ATOM 1398 C C . LYS A 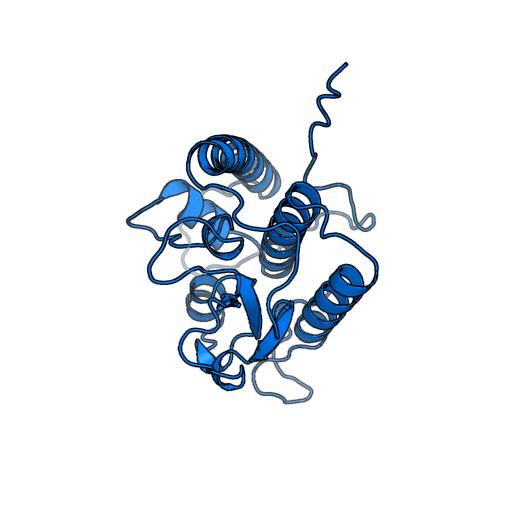1 172 ? 0.623 6.040 16.790 1.00 97.81 172 LYS A C 1
ATOM 1400 O O . LYS A 1 172 ? 1.685 5.565 16.391 1.00 97.81 172 LYS A O 1
ATOM 1405 N N . ASP A 1 173 ? -0.481 5.324 16.960 1.00 96.88 173 ASP A N 1
ATOM 1406 C CA . ASP A 1 173 ? -0.510 3.862 16.865 1.00 96.88 173 ASP A CA 1
ATOM 1407 C C . ASP A 1 173 ? -0.345 3.412 15.412 1.00 96.88 173 ASP A C 1
ATOM 1409 O O . ASP A 1 173 ? 0.542 2.618 15.099 1.00 96.88 173 ASP A O 1
ATOM 1413 N N . SER A 1 174 ? -1.084 4.036 14.489 1.00 98.00 174 SER A N 1
ATOM 1414 C CA . SER A 1 174 ? -0.927 3.783 13.048 1.00 98.00 174 SER A CA 1
ATOM 1415 C C . SER A 1 174 ? 0.487 4.089 12.542 1.00 98.00 174 SER A C 1
ATOM 1417 O O . SER A 1 174 ? 1.026 3.390 11.685 1.00 98.00 174 SER A O 1
ATOM 1419 N N . ARG A 1 175 ? 1.132 5.121 13.104 1.00 98.12 175 ARG A N 1
ATOM 1420 C CA . ARG A 1 175 ? 2.513 5.485 12.777 1.00 98.12 175 ARG A CA 1
ATOM 1421 C C . ARG A 1 175 ? 3.504 4.445 13.284 1.00 98.12 175 ARG A C 1
ATOM 1423 O O . ARG A 1 175 ? 4.490 4.220 12.589 1.00 98.12 175 ARG A O 1
ATOM 1430 N N . SER A 1 176 ? 3.249 3.838 14.446 1.00 98.12 176 SER A N 1
ATOM 1431 C CA . SER A 1 176 ? 4.044 2.716 14.962 1.00 98.12 176 SER A CA 1
ATOM 1432 C C . SER A 1 176 ? 3.941 1.515 14.032 1.00 98.12 176 SER A C 1
ATOM 1434 O O . SER A 1 176 ? 4.964 1.054 13.546 1.00 98.12 176 SER A O 1
ATOM 1436 N N . LYS A 1 177 ? 2.721 1.106 13.663 1.00 98.06 177 LYS A N 1
ATOM 1437 C CA . LYS A 1 177 ? 2.497 -0.023 12.744 1.00 98.06 177 LYS A CA 1
AT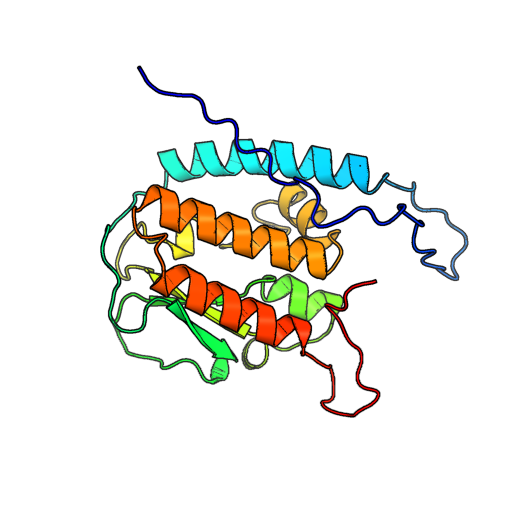OM 1438 C C . LYS A 1 177 ? 3.140 0.175 11.377 1.00 98.06 177 LYS A C 1
ATOM 1440 O O . LYS A 1 177 ? 3.825 -0.699 10.864 1.00 98.06 177 LYS A O 1
ATOM 1445 N N . ILE A 1 178 ? 3.020 1.374 10.812 1.00 98.12 178 ILE A N 1
ATOM 1446 C CA . ILE A 1 178 ? 3.714 1.714 9.563 1.00 98.12 178 ILE A CA 1
ATOM 1447 C C . ILE A 1 178 ? 5.240 1.675 9.736 1.00 98.12 178 ILE A C 1
ATOM 1449 O O . ILE A 1 178 ? 5.946 1.290 8.808 1.00 98.12 178 ILE A O 1
ATOM 1453 N N . LYS A 1 179 ? 5.769 2.088 10.893 1.00 97.19 179 LYS A N 1
ATOM 1454 C CA . LYS A 1 179 ? 7.210 2.041 11.172 1.00 97.19 179 LYS A CA 1
ATOM 1455 C C . LYS A 1 179 ? 7.705 0.599 11.285 1.00 97.19 179 LYS A C 1
ATOM 1457 O O . LYS A 1 179 ? 8.681 0.280 10.623 1.00 97.19 179 LYS A O 1
ATOM 1462 N N . GLU A 1 180 ? 7.008 -0.245 12.042 1.00 97.38 180 GLU A N 1
ATOM 1463 C CA . GLU A 1 180 ? 7.293 -1.682 12.173 1.00 97.38 180 GLU A CA 1
ATOM 1464 C C . GLU A 1 180 ? 7.329 -2.356 10.788 1.00 97.38 180 GLU A C 1
ATOM 1466 O O . GLU A 1 180 ? 8.274 -3.068 10.455 1.00 97.38 180 GLU A O 1
ATOM 1471 N N . TYR A 1 181 ? 6.357 -2.033 9.929 1.00 96.88 181 TYR A N 1
ATOM 1472 C CA . TYR A 1 181 ? 6.303 -2.513 8.549 1.00 96.88 181 TYR A CA 1
ATOM 1473 C C . TYR A 1 181 ? 7.514 -2.076 7.701 1.00 96.88 181 TYR A C 1
ATOM 1475 O O . TYR A 1 181 ? 8.072 -2.864 6.938 1.00 96.88 181 TYR A O 1
ATOM 1483 N N . ILE A 1 182 ? 7.936 -0.810 7.809 1.00 95.19 182 ILE A N 1
ATOM 1484 C CA . ILE A 1 182 ? 9.124 -0.304 7.100 1.00 95.19 182 ILE A CA 1
ATOM 1485 C C . ILE A 1 182 ? 10.391 -0.987 7.626 1.00 95.19 182 ILE A C 1
ATOM 1487 O O . ILE A 1 182 ? 11.231 -1.394 6.829 1.00 95.19 182 ILE A O 1
ATOM 1491 N N . GLU A 1 183 ? 10.521 -1.128 8.946 1.00 93.50 183 GLU A N 1
ATOM 1492 C CA . GLU A 1 183 ? 11.672 -1.756 9.601 1.00 93.50 183 GLU A CA 1
ATOM 1493 C C . GLU A 1 183 ? 11.838 -3.220 9.188 1.00 93.50 183 GLU A C 1
ATOM 1495 O O . GLU A 1 183 ? 12.970 -3.664 8.999 1.00 93.50 183 GLU A O 1
ATOM 1500 N N . TYR A 1 184 ? 10.740 -3.955 8.976 1.00 92.50 184 TYR A N 1
ATOM 1501 C CA . TYR A 1 184 ? 10.799 -5.295 8.392 1.00 92.50 184 TYR A CA 1
ATOM 1502 C C . TYR A 1 184 ? 11.534 -5.280 7.045 1.00 92.50 184 TYR A C 1
ATOM 1504 O O . TYR A 1 184 ? 12.512 -6.003 6.865 1.00 92.50 184 TYR A O 1
ATOM 1512 N N . TYR A 1 185 ? 11.119 -4.415 6.113 1.00 92.00 185 TYR A N 1
ATOM 1513 C CA . TYR A 1 185 ? 11.729 -4.369 4.785 1.00 92.00 185 TYR A CA 1
ATOM 1514 C C . TYR A 1 185 ? 13.136 -3.773 4.773 1.00 92.00 185 TYR A C 1
ATOM 1516 O O . TYR A 1 185 ? 13.975 -4.261 4.021 1.00 92.00 185 TYR A O 1
ATOM 1524 N N . GLU A 1 186 ? 13.437 -2.784 5.619 1.00 88.69 186 GLU A N 1
ATOM 1525 C CA . GLU A 1 186 ? 14.804 -2.261 5.771 1.00 88.69 186 GLU A CA 1
ATOM 1526 C C . GLU A 1 186 ? 15.791 -3.356 6.216 1.00 88.69 186 GLU A C 1
ATOM 1528 O O . GLU A 1 186 ? 16.959 -3.325 5.826 1.00 88.69 186 GLU A O 1
ATOM 1533 N N . ASN A 1 187 ? 15.322 -4.339 6.992 1.00 88.12 187 ASN A N 1
ATOM 1534 C CA . ASN A 1 187 ? 16.123 -5.471 7.457 1.00 88.12 187 ASN A CA 1
ATOM 1535 C C . ASN A 1 187 ? 15.959 -6.739 6.602 1.00 88.12 187 ASN A C 1
ATOM 1537 O O . ASN A 1 187 ? 16.651 -7.728 6.855 1.00 88.12 187 ASN A O 1
ATOM 1541 N N . TYR A 1 188 ? 15.075 -6.723 5.600 1.00 86.56 188 TYR A N 1
ATOM 1542 C CA . TYR A 1 188 ? 14.769 -7.889 4.777 1.00 86.56 188 TYR A CA 1
ATOM 1543 C C . TYR A 1 188 ? 15.983 -8.334 3.959 1.00 86.56 188 TYR A C 1
ATOM 1545 O O . TYR A 1 188 ? 16.649 -7.535 3.290 1.00 86.56 188 TYR A O 1
ATOM 1553 N N . ARG A 1 189 ? 16.216 -9.647 3.952 1.00 81.88 189 ARG A N 1
ATOM 1554 C CA . ARG A 1 189 ? 17.247 -10.304 3.151 1.00 81.88 189 ARG A CA 1
ATOM 1555 C C . ARG A 1 189 ? 16.627 -11.480 2.426 1.00 81.88 189 ARG A C 1
ATOM 1557 O O . ARG A 1 189 ? 16.004 -12.335 3.044 1.00 81.88 189 ARG A O 1
ATOM 1564 N N . LYS A 1 190 ? 16.830 -11.564 1.116 1.00 78.19 190 LYS A N 1
ATOM 1565 C CA . LYS A 1 190 ? 16.442 -12.770 0.387 1.00 78.19 190 LYS A CA 1
ATOM 1566 C C . LYS A 1 190 ? 17.417 -13.903 0.734 1.00 78.19 190 LYS A C 1
ATOM 1568 O O . LYS A 1 190 ? 18.625 -13.691 0.665 1.00 78.19 190 LYS A O 1
ATOM 1573 N N . ASN A 1 191 ? 16.883 -15.093 1.025 1.00 74.44 191 ASN A N 1
ATOM 1574 C CA . ASN A 1 191 ? 17.596 -16.314 1.440 1.00 74.44 191 ASN A CA 1
ATOM 1575 C C . ASN A 1 191 ? 18.127 -16.330 2.889 1.00 74.44 191 ASN A C 1
ATOM 1577 O O . ASN A 1 191 ? 18.900 -17.227 3.205 1.00 74.44 191 ASN A O 1
ATOM 1581 N N . ASP 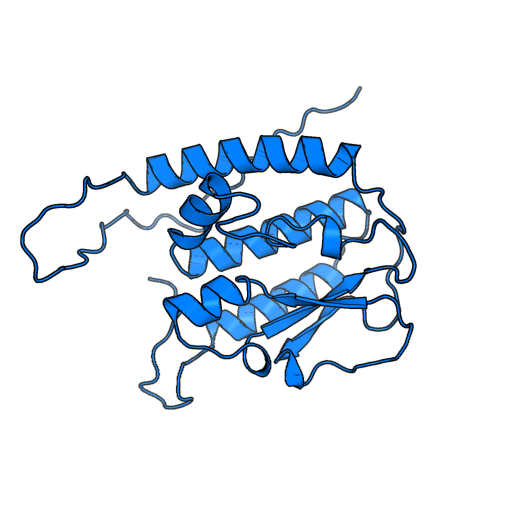A 1 192 ? 17.730 -15.384 3.753 1.00 65.50 192 ASP A N 1
ATOM 1582 C CA . ASP A 1 192 ? 17.998 -15.342 5.211 1.00 65.50 192 ASP A CA 1
ATOM 1583 C C . ASP A 1 192 ? 19.461 -15.566 5.674 1.00 65.50 192 ASP A C 1
ATOM 1585 O O . ASP A 1 192 ? 19.730 -15.750 6.861 1.00 65.50 192 ASP A O 1
ATOM 1589 N N . GLN A 1 193 ? 20.433 -15.501 4.762 1.00 58.97 193 GLN A N 1
ATOM 1590 C CA . GLN A 1 193 ? 21.863 -15.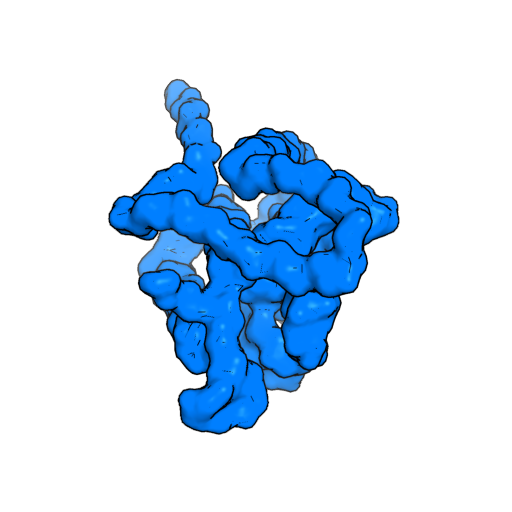620 5.045 1.00 58.97 193 GLN A CA 1
ATOM 1591 C C . GLN A 1 193 ? 22.516 -14.239 5.233 1.00 58.97 193 GLN A C 1
ATOM 1593 O O . GLN A 1 193 ? 21.992 -13.202 4.809 1.00 58.97 193 GLN A O 1
ATOM 1598 N N . GLU A 1 194 ? 23.683 -14.204 5.886 1.00 63.72 194 GLU A N 1
ATOM 1599 C CA . GLU A 1 194 ? 24.438 -12.968 6.150 1.00 63.72 194 GLU A CA 1
ATOM 1600 C C . GLU A 1 194 ? 24.855 -12.234 4.855 1.00 63.72 194 GLU A C 1
ATOM 1602 O O . GLU A 1 194 ? 25.010 -11.012 4.856 1.00 63.72 194 GLU A O 1
ATOM 1607 N N . ASP A 1 195 ? 24.927 -12.954 3.736 1.00 62.44 195 ASP A N 1
ATOM 1608 C CA . ASP A 1 195 ? 25.188 -12.487 2.370 1.00 62.44 195 ASP A CA 1
ATOM 1609 C C . ASP A 1 195 ? 23.926 -12.404 1.484 1.00 62.44 195 ASP A C 1
ATOM 1611 O O . ASP A 1 195 ? 24.018 -12.126 0.287 1.00 62.44 195 ASP A O 1
ATOM 1615 N N . GLY A 1 196 ? 22.737 -12.614 2.060 1.00 69.06 196 GLY A N 1
ATOM 1616 C CA . GLY A 1 196 ? 21.463 -12.542 1.350 1.00 69.06 196 GLY A CA 1
ATOM 1617 C C . GLY A 1 196 ? 21.233 -11.185 0.676 1.00 69.06 196 GLY A C 1
ATOM 1618 O O . GLY A 1 196 ? 21.585 -10.132 1.217 1.00 69.06 196 GLY A O 1
ATOM 1619 N N . LEU A 1 197 ? 20.615 -11.201 -0.511 1.00 73.75 197 LEU A N 1
ATOM 1620 C CA . LEU A 1 197 ? 20.362 -9.992 -1.301 1.00 73.75 197 LEU A CA 1
ATOM 1621 C C . LEU A 1 197 ? 19.475 -9.024 -0.511 1.00 73.75 197 LEU A C 1
ATOM 1623 O O . LEU A 1 197 ? 18.326 -9.350 -0.191 1.00 73.75 197 LEU A O 1
ATOM 1627 N N . LYS A 1 198 ? 19.989 -7.820 -0.247 1.00 82.69 198 LYS A N 1
ATOM 1628 C CA . LYS A 1 198 ? 19.227 -6.764 0.419 1.00 82.69 198 LYS A CA 1
ATOM 1629 C C . LYS A 1 198 ? 18.492 -5.929 -0.620 1.00 82.69 198 LYS A C 1
ATOM 1631 O O . LYS A 1 198 ? 19.092 -5.248 -1.444 1.00 82.69 198 LYS A O 1
ATOM 1636 N N . ILE A 1 199 ? 17.168 -6.027 -0.601 1.00 86.75 199 ILE A N 1
ATOM 1637 C CA . ILE A 1 199 ? 16.308 -5.453 -1.645 1.00 86.75 199 ILE A CA 1
ATOM 1638 C C . ILE A 1 199 ? 16.003 -3.974 -1.373 1.00 86.75 199 ILE A C 1
ATOM 1640 O O . ILE A 1 199 ? 15.853 -3.193 -2.308 1.00 86.75 199 ILE A O 1
ATOM 1644 N N . PHE A 1 200 ? 15.928 -3.572 -0.101 1.00 85.81 200 PHE A N 1
ATOM 1645 C CA . PHE A 1 200 ? 15.462 -2.241 0.316 1.00 85.81 200 PHE A CA 1
ATOM 1646 C C . PHE A 1 200 ? 16.540 -1.410 1.024 1.00 85.81 200 PHE A C 1
ATOM 1648 O O . PHE A 1 200 ? 16.221 -0.505 1.797 1.00 85.81 200 PHE A O 1
ATOM 1655 N N . GLU A 1 201 ? 17.815 -1.709 0.775 1.00 73.88 201 GLU A N 1
ATOM 1656 C CA . GLU A 1 201 ? 18.928 -1.007 1.413 1.00 73.88 201 GLU A CA 1
ATOM 1657 C C . GLU A 1 201 ? 18.934 0.501 1.138 1.00 73.88 201 GLU A C 1
ATOM 1659 O O . GLU A 1 201 ? 18.526 0.993 0.079 1.00 73.88 201 GLU A O 1
ATOM 1664 N N . LYS A 1 202 ? 19.432 1.250 2.126 1.00 63.91 202 LYS A N 1
ATOM 1665 C CA . LYS A 1 202 ? 19.826 2.643 1.919 1.00 63.91 202 LYS A CA 1
ATOM 1666 C C . LYS A 1 202 ? 21.145 2.631 1.126 1.00 63.91 202 LYS A C 1
ATOM 1668 O O . LYS A 1 202 ? 22.003 1.820 1.466 1.00 63.91 202 LYS A O 1
ATOM 1673 N N . PRO A 1 203 ? 21.272 3.462 0.076 1.00 54.28 203 PRO A N 1
ATOM 1674 C CA . PRO A 1 203 ? 22.506 3.567 -0.697 1.00 54.28 203 PRO A CA 1
ATOM 1675 C C . PRO A 1 203 ? 23.682 4.050 0.156 1.00 54.28 203 PRO A C 1
ATOM 1677 O O . PRO A 1 203 ? 23.429 4.734 1.178 1.00 54.28 203 PRO A O 1
#

Secondary structure (DSSP, 8-state):
--------S---SS-----------SS--------HHHHHHHHHHHHHHHHHHHHHHS----SSPPTTTT-EEEGGGS---TT--EEEEESS-HHHHHHHH---TTTSEEEEEE--SSSS--HHHHSSSTT--TTT-HHHHHHHHTS-HHHHHHHHHHHHHHHHHHTT--SHHHHHHHHHHHHHHHH-EETSSTT-EESS---

Organism: NCBI:txid86664

Foldseek 3Di:
DDDPPPDDLDDDPDDDDDDDDDPDDVDPDDDPPPPVVNLVVVLVVVVVVLLVVLPVPFDADALDDQVQALPKDQQLPRDDDPQSQKHWAAQLGQCLCCVPPVQHNSRGMTGIWGHHPVDTHTLRCSFPCNVDDCVPCVVNNVSLSPDQNQVSNSRRLVSSCVSCVVSVNNDPVSVVSSVVVVVCLCPDFDPPDPPGDRRNHDD

Sequence (203 aa):
MKGNGGYQFIERVDGGNGGGTKVRDESGKGADKVDYSELKEKFNKRYKDFVNKKNEKIPQTSNTYLENELNHDKFGELPEVRGDNITGHHMPSNKYMNDKYSIETDESYAINLEHPHPGRGGRHRRTFTYGLSSRTRPEDFKLYMSLEPRDALAFDINDLRRILKEDDLYNKDSRSKIKEYIEYYENYRKNDQEDGLKIFEKP

Radius of gyration: 17.78 Å; chains: 1; bounding box: 45×45×45 Å